Protein AF-A0A1I1IPU8-F1 (afdb_monomer_lite)

Sequence (236 aa):
MLYELGTFFYIIGFIYVYALLLAHYGKIVLRYFMNENLNWNADIEKPRILVHLIGLSIMHLLFYQFHRTGSTLILIIETSAFIVAVLFCQISWRSVFIQQFRSEKQKPSPSKLTSFELQIRTAEIRLLYNGLVRYHLINMDKTSLTDMKNVLTKAWNEHQSSIYFELDAPSCREFYDFLNKRFPENRLSLKAFFRYSKCIKRPDGELYNYNTIKTASLRTPISKKHEEIAEIFKEL

Radius of gyration: 29.36 Å; chains: 1; bounding box: 61×46×80 Å

Secondary structure (DSSP, 8-state):
-HHHHHHHHHHHHHHHHHHHHHHHHHHHHHHHHTT------HHHHHHHHHHHHHHHHHHHHHHHHHTT---HHHHHHHHHHHHHHHHHHHHTTSHHHHHHHS-TTTS--S-S--B------HHHHHHHHHHHHHTT-B-TTT--HHHHHHHHHSBTTS----EEB---HHHHHHHHHHHHHH-TT----HHIIIIIS--EE-TTSPBP-HHHHHHHHHH-SS-TTHHHHHHHHH--

Structure (mmCIF, N/CA/C/O backbone):
data_AF-A0A1I1IPU8-F1
#
_entry.id   AF-A0A1I1IPU8-F1
#
loop_
_atom_site.group_PDB
_atom_site.id
_atom_site.type_symbol
_atom_site.label_atom_id
_atom_site.label_alt_id
_a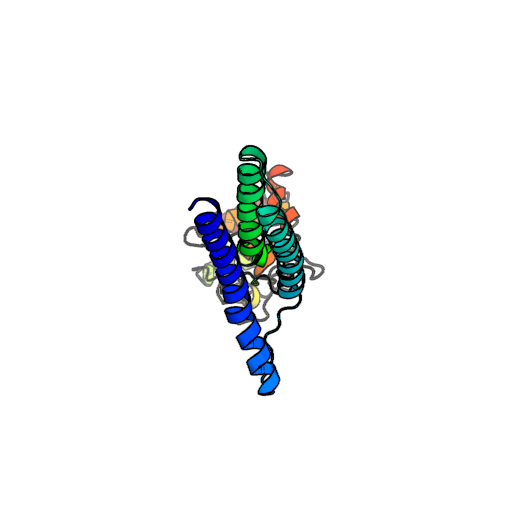tom_site.label_comp_id
_atom_site.label_asym_id
_atom_site.label_entity_id
_atom_site.label_seq_id
_atom_site.pdbx_PDB_ins_code
_atom_site.Cartn_x
_atom_site.Cartn_y
_atom_site.Cartn_z
_atom_site.occupancy
_atom_site.B_iso_or_equiv
_atom_site.auth_seq_id
_atom_site.auth_comp_id
_atom_site.auth_asym_id
_atom_site.auth_atom_id
_atom_site.pdbx_PDB_model_num
ATOM 1 N N . MET A 1 1 ? 34.852 1.256 -39.275 1.00 65.31 1 MET A N 1
ATOM 2 C CA . MET A 1 1 ? 35.069 1.177 -37.815 1.00 65.31 1 MET A CA 1
ATOM 3 C C . MET A 1 1 ? 33.982 1.869 -36.985 1.00 65.31 1 MET A C 1
ATOM 5 O O . MET A 1 1 ? 33.236 1.148 -36.347 1.00 65.31 1 MET A O 1
ATOM 9 N N . LEU A 1 2 ? 33.830 3.208 -36.974 1.00 73.06 2 LEU A N 1
ATOM 10 C CA . LEU A 1 2 ? 32.829 3.874 -36.102 1.00 73.06 2 LEU A CA 1
ATOM 11 C C . LEU A 1 2 ? 31.376 3.474 -36.429 1.00 73.06 2 LEU A C 1
ATOM 13 O O . LEU A 1 2 ? 30.614 3.149 -35.524 1.00 73.06 2 LEU A O 1
ATOM 17 N N . TYR A 1 3 ? 31.018 3.441 -37.717 1.00 77.56 3 TYR A N 1
ATOM 18 C CA . TYR A 1 3 ? 29.689 3.003 -38.160 1.00 77.56 3 TYR A CA 1
ATOM 19 C C . TYR A 1 3 ? 29.424 1.534 -37.837 1.00 77.56 3 TYR A C 1
ATOM 21 O O . TYR A 1 3 ? 28.379 1.226 -37.288 1.00 77.56 3 TYR A O 1
ATOM 29 N N . GLU A 1 4 ? 30.385 0.642 -38.088 1.00 82.12 4 GLU A N 1
ATOM 30 C CA . GLU A 1 4 ? 30.261 -0.786 -37.757 1.00 82.12 4 GLU A CA 1
ATOM 31 C C . GLU A 1 4 ? 30.067 -0.994 -36.251 1.00 82.12 4 GLU A C 1
ATOM 33 O O . GLU A 1 4 ? 29.178 -1.733 -35.835 1.00 82.12 4 GLU A O 1
ATOM 38 N N . LEU A 1 5 ? 30.853 -0.293 -35.427 1.00 84.25 5 LEU A N 1
ATOM 39 C CA . LEU A 1 5 ? 30.751 -0.353 -33.970 1.00 84.25 5 LEU A CA 1
ATOM 40 C C . LEU A 1 5 ? 29.396 0.182 -33.477 1.00 84.25 5 LEU A C 1
ATOM 42 O O . LEU A 1 5 ? 28.793 -0.402 -32.576 1.00 84.25 5 LEU A O 1
ATOM 46 N N . GLY A 1 6 ? 28.884 1.244 -34.104 1.00 84.50 6 GLY A N 1
ATOM 47 C CA . GLY A 1 6 ? 27.535 1.748 -33.861 1.00 84.50 6 GLY A CA 1
ATOM 48 C C . GLY A 1 6 ? 26.457 0.745 -34.279 1.00 84.50 6 GLY A C 1
ATOM 49 O O . GLY A 1 6 ? 25.570 0.447 -33.487 1.00 84.50 6 GLY A O 1
ATOM 50 N N . THR A 1 7 ? 26.561 0.122 -35.452 1.00 88.12 7 THR A N 1
ATOM 51 C CA . THR A 1 7 ? 25.624 -0.925 -35.885 1.00 88.12 7 THR A CA 1
ATOM 52 C C . THR A 1 7 ? 25.573 -2.075 -34.874 1.00 88.12 7 THR A C 1
ATOM 54 O O . THR A 1 7 ? 24.480 -2.476 -34.471 1.00 88.12 7 THR A O 1
ATOM 57 N N . PHE A 1 8 ? 26.724 -2.551 -34.381 1.00 91.38 8 PHE A N 1
ATOM 58 C CA . PHE A 1 8 ? 26.768 -3.557 -33.312 1.00 91.38 8 PHE A CA 1
ATOM 59 C C . PHE A 1 8 ? 26.069 -3.083 -32.034 1.00 91.38 8 PHE A C 1
ATOM 61 O O . PHE A 1 8 ? 25.288 -3.835 -31.452 1.00 91.38 8 PHE A O 1
ATOM 68 N N . PHE A 1 9 ? 26.298 -1.838 -31.615 1.00 91.75 9 PHE A N 1
ATOM 69 C CA . PHE A 1 9 ? 25.653 -1.263 -30.435 1.00 91.75 9 PHE A CA 1
ATOM 70 C C . PHE A 1 9 ? 24.119 -1.261 -30.545 1.00 91.75 9 PHE A C 1
ATOM 72 O O . PHE A 1 9 ? 23.428 -1.714 -29.629 1.00 91.75 9 PHE A O 1
ATOM 79 N N . TYR A 1 10 ? 23.577 -0.816 -31.681 1.00 93.50 10 TYR A N 1
ATOM 80 C CA . TYR A 1 10 ? 22.130 -0.811 -31.908 1.00 93.50 10 TYR A CA 1
ATOM 81 C C . TYR A 1 10 ? 21.559 -2.236 -31.938 1.00 93.50 10 TYR A C 1
ATOM 83 O O . TYR A 1 10 ? 20.527 -2.498 -31.317 1.00 93.50 10 TYR A O 1
ATOM 91 N N . ILE A 1 11 ? 22.249 -3.177 -32.596 1.00 94.69 11 ILE A N 1
ATOM 92 C CA . ILE A 1 11 ? 21.852 -4.593 -32.634 1.00 94.69 11 ILE A CA 1
ATOM 93 C C . ILE A 1 11 ? 21.795 -5.180 -31.220 1.00 94.69 11 ILE A C 1
ATOM 95 O O . ILE A 1 11 ? 20.812 -5.833 -30.875 1.00 94.69 11 ILE A O 1
ATOM 99 N N . ILE A 1 12 ? 22.796 -4.914 -30.376 1.00 95.62 12 ILE A N 1
ATOM 100 C CA . ILE A 1 12 ? 22.800 -5.360 -28.975 1.00 95.62 12 ILE A CA 1
ATOM 101 C C . ILE A 1 12 ? 21.590 -4.789 -28.224 1.00 95.62 12 ILE A C 1
ATOM 103 O O . ILE A 1 12 ? 20.929 -5.521 -27.486 1.00 95.62 12 ILE A O 1
ATOM 107 N N . GLY A 1 13 ? 21.255 -3.514 -28.447 1.00 94.62 13 GLY A N 1
ATOM 108 C CA . GLY A 1 13 ? 20.059 -2.888 -27.880 1.00 94.62 13 GLY A CA 1
ATOM 109 C C . GLY A 1 13 ? 18.764 -3.601 -28.283 1.00 94.62 13 GLY A C 1
ATOM 110 O O . GLY A 1 13 ? 17.927 -3.890 -27.426 1.00 94.62 13 GLY A O 1
ATOM 111 N N . PHE A 1 14 ? 18.613 -3.951 -29.564 1.00 96.69 14 PHE A N 1
ATOM 112 C CA . PHE A 1 14 ? 17.466 -4.732 -30.037 1.00 96.69 14 PHE A CA 1
ATOM 113 C C . PHE A 1 14 ? 17.425 -6.130 -29.432 1.00 96.69 14 PHE A C 1
ATOM 115 O O . PHE A 1 14 ? 16.382 -6.528 -28.916 1.00 96.69 14 PHE A O 1
ATOM 122 N N . ILE A 1 15 ? 18.545 -6.859 -29.459 1.00 96.75 15 ILE A N 1
ATOM 123 C CA . ILE A 1 15 ? 18.646 -8.201 -28.873 1.00 96.75 15 ILE A CA 1
ATOM 124 C C . ILE A 1 15 ? 18.220 -8.157 -27.408 1.00 96.75 15 ILE A C 1
ATOM 126 O O . ILE A 1 15 ? 17.416 -8.980 -26.985 1.00 96.75 15 ILE A O 1
ATOM 130 N N . TYR A 1 16 ? 18.694 -7.169 -26.650 1.00 95.69 16 TYR A N 1
ATOM 131 C CA . TYR A 1 16 ? 18.332 -6.997 -25.250 1.00 95.69 16 TYR A CA 1
ATOM 132 C C . TYR A 1 16 ? 16.816 -6.825 -25.049 1.00 95.69 16 TYR A C 1
ATOM 134 O O . TYR A 1 16 ? 16.210 -7.564 -24.270 1.00 95.69 16 TYR A O 1
ATOM 142 N N . VAL A 1 17 ? 16.180 -5.889 -25.764 1.00 95.88 17 VAL A N 1
ATOM 143 C CA . VAL A 1 17 ? 14.737 -5.621 -25.606 1.00 95.88 17 VAL A CA 1
ATOM 144 C C . VAL A 1 17 ? 13.891 -6.806 -26.087 1.00 95.88 17 VAL A C 1
ATOM 146 O O . VAL A 1 17 ? 12.950 -7.209 -25.400 1.00 95.88 17 VAL A O 1
ATOM 149 N N . TYR A 1 18 ? 14.235 -7.412 -27.226 1.00 95.94 18 TYR A N 1
ATOM 150 C CA . TYR A 1 18 ? 13.519 -8.580 -27.740 1.00 95.94 18 TYR A CA 1
ATOM 151 C C . TYR A 1 18 ? 13.700 -9.816 -26.857 1.00 95.94 18 TYR A C 1
ATOM 153 O O . TYR A 1 18 ? 12.731 -10.543 -26.645 1.00 95.94 18 TYR A O 1
ATOM 161 N N . ALA A 1 19 ? 14.888 -10.041 -26.288 1.00 94.56 19 ALA A N 1
ATOM 162 C CA . ALA A 1 19 ? 15.120 -11.140 -25.355 1.00 94.56 19 ALA A CA 1
ATOM 163 C C . ALA A 1 19 ? 14.255 -11.004 -24.094 1.00 94.56 19 ALA A C 1
ATOM 165 O O . ALA A 1 19 ? 13.689 -11.997 -23.641 1.00 94.56 19 ALA A O 1
ATOM 166 N N . LEU A 1 20 ? 14.086 -9.787 -23.561 1.00 91.81 20 LEU A N 1
ATOM 167 C CA . LEU A 1 20 ? 13.180 -9.536 -22.433 1.00 91.81 20 LEU A CA 1
ATOM 168 C C . LEU A 1 20 ? 11.724 -9.858 -22.782 1.00 91.81 20 LEU A C 1
ATOM 170 O O . LEU A 1 20 ? 11.039 -10.544 -22.019 1.00 91.81 20 LEU A O 1
ATOM 174 N N . LEU A 1 21 ? 11.259 -9.396 -23.946 1.00 93.50 21 LEU A N 1
ATOM 175 C CA . LEU A 1 21 ? 9.912 -9.695 -24.429 1.00 93.50 21 LEU A CA 1
ATOM 176 C C . LEU A 1 21 ? 9.710 -11.202 -24.609 1.00 93.50 21 LEU A C 1
ATOM 178 O O . LEU A 1 21 ? 8.714 -11.743 -24.132 1.00 93.50 21 LEU A O 1
ATOM 182 N N . LEU A 1 22 ? 10.663 -11.888 -25.239 1.00 93.31 22 LEU A N 1
ATOM 183 C CA . LEU A 1 22 ? 10.598 -13.327 -25.472 1.00 93.31 22 LEU A CA 1
ATOM 184 C C . LEU A 1 22 ? 10.612 -14.116 -24.157 1.00 93.31 22 LEU A C 1
ATOM 186 O O . LEU A 1 22 ? 9.813 -15.032 -23.987 1.00 93.31 22 LEU A O 1
ATOM 190 N N . ALA A 1 23 ? 11.466 -13.745 -23.202 1.00 91.06 23 ALA A N 1
ATOM 191 C CA . ALA A 1 23 ? 11.559 -14.425 -21.912 1.00 91.06 23 ALA A CA 1
ATOM 192 C C . ALA A 1 23 ? 10.252 -14.345 -21.104 1.00 91.06 23 ALA A C 1
ATOM 194 O O . ALA A 1 23 ? 9.898 -15.298 -20.401 1.00 91.06 23 ALA A O 1
ATOM 195 N N . HIS A 1 24 ? 9.533 -13.222 -21.201 1.00 89.88 24 HIS A N 1
ATOM 196 C CA . HIS A 1 24 ? 8.269 -13.014 -20.492 1.00 89.88 24 HIS A CA 1
ATOM 197 C C . HIS A 1 24 ? 7.067 -13.558 -21.267 1.00 89.88 24 HIS A C 1
ATOM 199 O O . HIS A 1 24 ? 6.357 -14.439 -20.781 1.00 89.88 24 HIS A O 1
ATOM 205 N N . TYR A 1 25 ? 6.850 -13.078 -22.492 1.00 91.12 25 TYR A N 1
ATOM 206 C CA . TYR A 1 25 ? 5.680 -13.432 -23.295 1.00 91.12 25 TYR A CA 1
ATOM 207 C C . TYR A 1 25 ? 5.802 -14.802 -23.956 1.00 91.12 25 TYR A C 1
ATOM 209 O O . TYR A 1 25 ? 4.783 -15.454 -24.156 1.00 91.12 25 TYR A O 1
ATOM 217 N N . GLY A 1 26 ? 7.014 -15.298 -24.217 1.00 89.00 26 GLY A N 1
ATOM 218 C CA . GLY A 1 26 ? 7.216 -16.650 -24.745 1.00 89.00 26 GLY A CA 1
ATOM 219 C C . GLY A 1 26 ? 6.654 -17.721 -23.810 1.00 89.00 26 GLY A C 1
ATOM 220 O O . GLY A 1 26 ? 6.007 -18.656 -24.270 1.00 89.00 26 GLY A O 1
ATOM 221 N N . LYS A 1 27 ? 6.786 -17.536 -22.488 1.00 86.25 27 LYS A N 1
ATOM 222 C CA . LYS A 1 27 ? 6.152 -18.422 -21.495 1.00 86.25 27 LYS A CA 1
ATOM 223 C C . LYS A 1 27 ? 4.628 -18.380 -21.580 1.00 86.25 27 LYS A C 1
ATOM 225 O O . LYS A 1 27 ? 3.986 -19.416 -21.465 1.00 86.25 27 LYS A O 1
ATOM 230 N N . ILE A 1 28 ? 4.053 -17.196 -21.772 1.00 87.25 28 ILE A N 1
ATOM 231 C CA . ILE A 1 28 ? 2.599 -17.004 -21.865 1.00 87.25 28 ILE A CA 1
ATOM 232 C C . ILE A 1 28 ? 2.060 -17.668 -23.136 1.00 87.25 28 ILE A C 1
ATOM 234 O O . ILE A 1 28 ? 1.082 -18.407 -23.072 1.00 87.25 28 ILE A O 1
ATOM 238 N N . VAL A 1 29 ? 2.734 -17.459 -24.268 1.00 88.50 29 VAL A N 1
ATOM 239 C CA . VAL A 1 29 ? 2.393 -18.076 -25.556 1.00 88.50 29 VAL A CA 1
ATOM 240 C C . VAL A 1 29 ? 2.506 -19.598 -25.481 1.00 88.50 29 VAL A C 1
ATOM 242 O O . VAL A 1 29 ? 1.597 -20.296 -25.918 1.00 88.50 29 VAL A O 1
ATOM 245 N N . LEU A 1 30 ? 3.570 -20.130 -24.872 1.00 90.12 30 LEU A N 1
ATOM 246 C CA . LEU A 1 30 ? 3.732 -21.575 -24.704 1.00 90.12 30 LEU A CA 1
ATOM 247 C C . LEU A 1 30 ? 2.591 -22.181 -23.875 1.00 90.12 30 LEU A C 1
ATOM 249 O O . LEU A 1 30 ? 2.007 -23.180 -24.280 1.00 90.12 30 LEU A O 1
ATOM 253 N N . ARG A 1 31 ? 2.229 -21.550 -22.750 1.00 87.88 31 ARG A N 1
ATOM 254 C CA . ARG A 1 31 ? 1.102 -21.993 -21.912 1.00 87.88 31 ARG A CA 1
ATOM 255 C C . ARG A 1 31 ? -0.232 -21.941 -22.643 1.00 87.88 31 ARG A C 1
ATOM 257 O O . ARG A 1 31 ? -1.046 -22.840 -22.466 1.00 87.88 31 ARG A O 1
ATOM 264 N N . TYR A 1 32 ? -0.434 -20.925 -23.481 1.00 88.50 32 TYR A N 1
ATOM 265 C CA . TYR A 1 32 ? -1.612 -20.829 -24.338 1.00 88.50 32 TYR A CA 1
ATOM 266 C C . TYR A 1 32 ? -1.710 -22.026 -25.291 1.00 88.50 32 TYR A C 1
ATOM 268 O O . TYR A 1 32 ? -2.755 -22.666 -25.355 1.00 88.50 32 TYR A O 1
ATOM 276 N N . PHE A 1 33 ? -0.613 -22.385 -25.968 1.00 92.12 33 PHE A N 1
ATOM 277 C CA . PHE A 1 33 ? -0.577 -23.562 -26.846 1.00 92.12 33 PHE A CA 1
ATOM 278 C C . PHE A 1 33 ? -0.778 -24.886 -26.097 1.00 92.12 33 PHE A C 1
ATOM 280 O O . PHE A 1 33 ? -1.364 -25.810 -26.652 1.00 92.12 33 PHE A O 1
ATOM 287 N N . MET A 1 34 ? -0.335 -24.969 -24.841 1.00 91.94 34 MET A N 1
ATOM 288 C CA . MET A 1 34 ? -0.537 -26.138 -23.973 1.00 91.94 34 MET A CA 1
ATOM 289 C C . MET A 1 34 ? -1.913 -26.166 -23.287 1.00 91.94 34 MET A C 1
ATOM 291 O O . MET A 1 34 ? -2.183 -27.070 -22.501 1.00 91.94 34 MET A O 1
ATOM 295 N N . ASN A 1 35 ? -2.790 -25.197 -23.578 1.00 88.31 35 ASN A N 1
ATOM 296 C CA . ASN A 1 35 ? -4.116 -25.059 -22.971 1.00 88.31 35 ASN A CA 1
ATOM 297 C C . ASN A 1 35 ? -4.080 -24.968 -21.426 1.00 88.31 35 ASN A C 1
ATOM 299 O O . ASN A 1 35 ? -4.995 -25.416 -20.734 1.00 88.31 35 ASN A O 1
ATOM 303 N N . GLU A 1 36 ? -3.004 -24.399 -20.876 1.00 84.38 36 GLU A N 1
ATOM 304 C CA . GLU A 1 36 ? -2.843 -24.156 -19.442 1.00 84.38 36 GLU A CA 1
ATOM 305 C C . GLU A 1 36 ? -3.489 -22.828 -19.020 1.00 84.38 36 GLU A C 1
ATOM 307 O O . GLU A 1 36 ? -3.584 -21.873 -19.797 1.00 84.38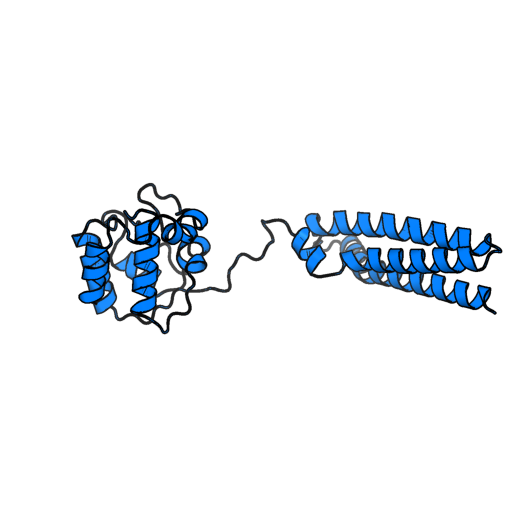 36 GLU A O 1
ATOM 312 N N . ASN A 1 37 ? -3.866 -22.721 -17.741 1.00 77.25 37 ASN A N 1
ATOM 313 C CA . ASN A 1 37 ? -4.391 -21.475 -17.188 1.00 77.25 37 ASN A CA 1
ATOM 314 C C . ASN A 1 37 ? -3.379 -20.323 -17.321 1.00 77.25 37 ASN A C 1
ATOM 316 O O . ASN A 1 37 ? -2.252 -20.364 -16.812 1.00 77.25 37 ASN A O 1
ATOM 320 N N . LEU A 1 38 ? -3.817 -19.252 -17.981 1.00 79.81 38 LEU A N 1
ATOM 321 C CA . LEU A 1 38 ? -3.012 -18.064 -18.230 1.00 79.81 38 LEU A CA 1
ATOM 322 C C . LEU A 1 38 ? -3.074 -17.122 -17.031 1.00 79.81 38 LEU A C 1
ATOM 324 O O . LEU A 1 38 ? -4.095 -16.490 -16.766 1.00 79.81 38 LEU A O 1
ATOM 328 N N . ASN A 1 39 ? -1.940 -16.932 -16.363 1.00 71.62 39 ASN A N 1
ATOM 329 C CA . ASN A 1 39 ? -1.779 -15.878 -15.359 1.00 71.62 39 ASN A CA 1
ATOM 330 C C . ASN A 1 39 ? -1.531 -14.519 -16.040 1.00 71.62 39 ASN A C 1
ATOM 332 O O . ASN A 1 39 ? -0.490 -13.891 -15.845 1.00 71.62 39 ASN A O 1
ATOM 336 N N . TRP A 1 40 ? -2.470 -14.084 -16.884 1.00 81.44 40 TRP A N 1
ATOM 337 C CA . TRP A 1 40 ? -2.401 -12.812 -17.601 1.00 81.44 40 TRP A CA 1
ATOM 338 C C . TRP A 1 40 ? -2.942 -11.666 -16.742 1.00 81.44 40 TRP A C 1
ATOM 340 O O . TRP A 1 40 ? -4.143 -11.575 -16.484 1.00 81.44 40 TRP A O 1
ATOM 350 N N . ASN A 1 41 ? -2.066 -10.751 -16.325 1.00 84.31 41 ASN A N 1
ATOM 351 C CA . ASN A 1 41 ? -2.473 -9.575 -15.564 1.00 84.31 41 ASN A CA 1
ATOM 352 C C . ASN A 1 41 ? -2.713 -8.373 -16.482 1.00 84.31 41 ASN A C 1
ATOM 354 O O . ASN A 1 41 ? -1.815 -7.560 -16.709 1.00 84.31 41 ASN A O 1
ATOM 358 N N . ALA A 1 42 ? -3.935 -8.252 -16.999 1.00 84.75 42 ALA A N 1
ATOM 359 C CA . ALA A 1 42 ? -4.286 -7.220 -17.973 1.00 84.75 42 ALA A CA 1
ATOM 360 C C . ALA A 1 42 ? -3.973 -5.785 -17.508 1.00 84.75 42 ALA A C 1
ATOM 362 O O . ALA A 1 42 ? -3.624 -4.956 -18.349 1.00 84.75 42 ALA A O 1
ATOM 363 N N . ASP A 1 43 ? -4.052 -5.507 -16.202 1.00 85.56 43 ASP A N 1
ATOM 364 C CA . ASP A 1 43 ? -3.787 -4.181 -15.630 1.00 85.56 43 ASP A CA 1
ATOM 365 C C . ASP A 1 43 ? -2.325 -3.744 -15.832 1.00 85.56 43 ASP A C 1
ATOM 367 O O . ASP A 1 43 ? -2.045 -2.563 -16.015 1.00 85.56 43 ASP A O 1
ATOM 371 N N . ILE A 1 44 ? -1.392 -4.703 -15.852 1.00 89.12 44 ILE A N 1
ATOM 372 C CA . ILE A 1 44 ? 0.052 -4.455 -15.972 1.00 89.12 44 ILE A CA 1
ATOM 373 C C . ILE A 1 44 ? 0.546 -4.725 -17.395 1.00 89.12 44 ILE A C 1
ATOM 375 O O . ILE A 1 44 ? 1.372 -3.978 -17.921 1.00 89.12 44 ILE A O 1
ATOM 379 N N . GLU A 1 45 ? 0.040 -5.775 -18.041 1.00 90.81 45 GLU A N 1
ATOM 380 C CA . GLU A 1 45 ? 0.549 -6.199 -19.347 1.00 90.81 45 GLU A CA 1
ATOM 381 C C . GLU A 1 45 ? 0.102 -5.260 -20.480 1.00 90.81 45 GLU A C 1
ATOM 383 O O . GLU A 1 45 ? 0.904 -4.951 -21.358 1.00 90.81 45 GLU A O 1
ATOM 388 N N . LYS A 1 46 ? -1.122 -4.706 -20.445 1.00 90.19 46 LYS A N 1
ATOM 389 C CA . LYS A 1 46 ? -1.574 -3.715 -21.447 1.00 90.19 46 LYS A CA 1
ATOM 390 C C . LYS A 1 46 ? -0.664 -2.476 -21.519 1.00 90.19 46 LYS A C 1
ATOM 392 O O . LYS A 1 46 ? -0.166 -2.181 -22.608 1.00 90.19 46 LYS A O 1
ATOM 397 N N . PRO A 1 47 ? -0.399 -1.753 -20.410 1.00 92.56 47 PRO A N 1
ATOM 398 C CA . PRO A 1 47 ? 0.496 -0.600 -20.457 1.00 92.56 47 PRO A CA 1
ATOM 399 C C . PRO A 1 47 ? 1.941 -1.008 -20.767 1.00 92.56 47 PRO A C 1
ATOM 401 O O . PRO A 1 47 ? 2.641 -0.265 -21.451 1.00 92.56 47 PRO A O 1
ATOM 404 N N . ARG A 1 48 ? 2.398 -2.196 -20.341 1.00 93.69 48 ARG A N 1
ATOM 405 C CA . ARG A 1 48 ? 3.733 -2.700 -20.700 1.00 93.69 48 ARG A CA 1
ATOM 406 C C . ARG A 1 48 ? 3.887 -2.911 -22.204 1.00 93.69 48 ARG A C 1
ATOM 408 O O . ARG A 1 48 ? 4.918 -2.518 -22.751 1.00 93.69 48 ARG A O 1
ATOM 415 N N . ILE A 1 49 ? 2.903 -3.525 -22.862 1.00 93.62 49 ILE A N 1
ATOM 416 C CA . ILE A 1 49 ? 2.907 -3.705 -24.321 1.00 93.62 49 ILE A CA 1
ATOM 417 C C . ILE A 1 49 ? 2.965 -2.344 -25.008 1.00 93.62 49 ILE A C 1
ATOM 419 O O . ILE A 1 49 ? 3.788 -2.157 -25.898 1.00 93.62 49 ILE A O 1
ATOM 423 N N . LEU A 1 50 ? 2.154 -1.380 -24.562 1.00 94.44 50 LEU A N 1
ATOM 424 C CA . LEU A 1 50 ? 2.143 -0.033 -25.132 1.00 94.44 50 LEU A CA 1
ATOM 425 C C . LEU A 1 50 ? 3.515 0.652 -25.024 1.00 94.44 50 LEU A C 1
ATOM 427 O O . LEU A 1 50 ? 4.009 1.194 -26.011 1.00 94.44 50 LEU A O 1
ATOM 431 N N . VAL A 1 51 ? 4.158 0.583 -23.853 1.00 94.69 51 VAL A N 1
ATOM 432 C CA . VAL A 1 51 ? 5.506 1.138 -23.636 1.00 94.69 51 VAL A CA 1
ATOM 433 C C . VAL A 1 51 ? 6.524 0.515 -24.593 1.00 94.69 51 VAL A C 1
ATOM 435 O O . VAL A 1 51 ? 7.307 1.242 -25.201 1.00 94.69 51 VAL A O 1
ATOM 438 N N . HIS A 1 52 ? 6.494 -0.808 -24.776 1.00 95.31 52 HIS A N 1
ATOM 439 C CA . HIS A 1 52 ? 7.403 -1.483 -25.705 1.00 95.31 52 HIS A CA 1
ATOM 440 C C . HIS A 1 52 ? 7.090 -1.179 -27.167 1.00 95.31 52 HIS A C 1
ATOM 442 O O . HIS A 1 52 ? 8.022 -1.020 -27.945 1.00 95.31 52 HIS A O 1
ATOM 448 N N . LEU A 1 53 ? 5.815 -1.064 -27.546 1.00 95.25 53 LEU A N 1
ATOM 449 C CA . LEU A 1 53 ? 5.416 -0.686 -28.901 1.00 95.25 53 LEU A CA 1
ATOM 450 C C . LEU A 1 53 ? 5.999 0.686 -29.262 1.00 95.25 53 LEU A C 1
ATOM 452 O O . LEU A 1 53 ? 6.624 0.837 -30.310 1.00 95.25 53 LEU A O 1
ATOM 456 N N . ILE A 1 54 ? 5.844 1.666 -28.368 1.00 96.12 54 ILE A N 1
ATOM 457 C CA . ILE A 1 54 ? 6.373 3.023 -28.550 1.00 96.12 54 ILE A CA 1
ATOM 458 C C . 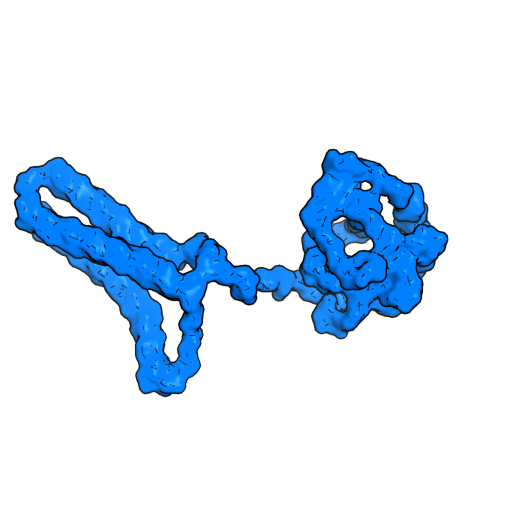ILE A 1 54 ? 7.906 2.995 -28.580 1.00 96.12 54 ILE A C 1
ATOM 460 O O . ILE A 1 54 ? 8.510 3.507 -29.521 1.00 96.12 54 ILE A O 1
ATOM 464 N N . GLY A 1 55 ? 8.538 2.365 -27.586 1.00 95.25 55 GLY A N 1
ATOM 465 C CA . GLY A 1 55 ? 9.996 2.312 -27.478 1.00 95.25 55 GLY A CA 1
ATOM 466 C C . GLY A 1 55 ? 10.661 1.619 -28.669 1.00 95.25 55 GLY A C 1
ATOM 467 O O . GLY A 1 55 ? 11.583 2.179 -29.256 1.00 95.25 55 GLY A O 1
ATOM 468 N N . LEU A 1 56 ? 10.151 0.459 -29.095 1.00 96.50 56 LEU A N 1
ATOM 469 C CA . LEU A 1 56 ? 10.664 -0.261 -30.265 1.00 96.50 56 LEU A CA 1
ATOM 470 C C . LEU A 1 56 ? 10.453 0.516 -31.565 1.00 96.50 56 LEU A C 1
ATOM 472 O O . LEU A 1 56 ? 11.337 0.504 -32.418 1.00 96.50 56 LEU A O 1
ATOM 476 N N . SER A 1 57 ? 9.323 1.213 -31.717 1.00 96.50 57 SER A N 1
ATOM 477 C CA . SER A 1 57 ? 9.079 2.054 -32.897 1.00 96.50 57 SER A CA 1
ATOM 478 C C . SER A 1 57 ? 10.118 3.172 -33.004 1.00 96.50 57 SER A C 1
ATOM 480 O O . SER A 1 57 ? 10.677 3.398 -34.076 1.00 96.50 57 SER A O 1
ATOM 482 N N . ILE A 1 58 ? 10.437 3.825 -31.880 1.00 95.94 58 ILE A N 1
ATOM 483 C CA . ILE A 1 58 ? 11.487 4.852 -31.815 1.00 95.94 58 ILE A CA 1
ATOM 484 C C . ILE A 1 58 ? 12.860 4.236 -32.113 1.00 95.94 58 ILE A C 1
ATOM 486 O O . ILE A 1 58 ? 13.610 4.788 -32.914 1.00 95.94 58 ILE A O 1
ATOM 490 N N . MET A 1 59 ? 13.183 3.080 -31.524 1.00 95.75 59 MET A N 1
ATOM 491 C CA . MET A 1 59 ? 14.455 2.388 -31.767 1.00 95.75 59 MET A CA 1
ATOM 492 C C . MET A 1 59 ? 14.652 2.041 -33.249 1.00 95.75 59 MET A C 1
ATOM 494 O O . MET A 1 59 ? 15.726 2.298 -33.790 1.00 95.75 59 MET A O 1
ATOM 498 N N . HIS A 1 60 ? 13.626 1.500 -33.916 1.00 95.12 60 HIS A N 1
ATOM 499 C CA . HIS A 1 60 ? 13.666 1.184 -35.351 1.00 95.12 60 HIS A CA 1
ATOM 500 C C . HIS A 1 60 ? 13.834 2.430 -36.215 1.00 95.12 60 HIS A C 1
ATOM 502 O O . HIS A 1 60 ? 14.642 2.427 -37.143 1.00 95.12 60 HIS A O 1
ATOM 508 N N . LEU A 1 61 ? 13.134 3.516 -35.881 1.00 94.50 61 LEU A N 1
ATOM 509 C CA . LEU A 1 61 ? 13.270 4.786 -36.591 1.00 94.50 61 LEU A CA 1
ATOM 510 C C . LEU A 1 61 ? 14.690 5.356 -36.466 1.00 94.50 61 LEU A C 1
ATOM 512 O O . LEU A 1 61 ? 15.267 5.777 -37.466 1.00 94.50 61 LEU A O 1
ATOM 516 N N . LEU A 1 62 ? 15.274 5.329 -35.266 1.00 93.50 62 LEU A N 1
ATOM 517 C CA . LEU A 1 62 ? 16.636 5.815 -35.027 1.00 93.50 62 LEU A CA 1
ATOM 518 C C . LEU A 1 62 ? 17.691 4.938 -35.710 1.00 93.50 62 LEU A C 1
ATOM 520 O O . LEU A 1 62 ? 18.628 5.463 -36.301 1.00 93.50 62 LEU A O 1
ATOM 524 N N . PHE A 1 63 ? 17.516 3.614 -35.708 1.00 91.94 63 PHE A N 1
ATOM 525 C CA . PHE A 1 63 ? 18.412 2.699 -36.423 1.00 91.94 63 PHE A CA 1
ATOM 526 C C . PHE A 1 63 ? 18.381 2.910 -37.943 1.00 91.94 63 PHE A C 1
ATOM 528 O O . PHE A 1 63 ? 19.415 2.846 -38.612 1.00 91.94 63 PHE A O 1
ATOM 535 N N . TYR A 1 64 ? 17.199 3.187 -38.496 1.00 90.44 64 TYR A N 1
ATOM 536 C CA . TYR A 1 64 ? 17.056 3.520 -39.909 1.00 90.44 64 TYR A CA 1
ATOM 537 C C . TYR A 1 64 ? 17.760 4.839 -40.260 1.00 90.44 64 TYR A C 1
ATOM 539 O O . TYR A 1 64 ? 18.437 4.916 -41.285 1.00 90.44 64 TYR A O 1
ATOM 547 N N . GLN A 1 65 ? 17.645 5.861 -39.404 1.00 88.12 65 GLN A N 1
ATOM 548 C CA . GLN A 1 65 ? 18.301 7.158 -39.618 1.00 88.12 65 GLN A CA 1
ATOM 549 C C . GLN A 1 65 ? 19.824 7.101 -39.448 1.00 88.12 65 GLN A C 1
ATOM 551 O O . GLN A 1 65 ? 20.538 7.713 -40.242 1.00 88.12 65 GLN A O 1
ATOM 556 N N . PHE A 1 66 ? 20.326 6.281 -38.519 1.00 85.88 66 PHE A N 1
ATOM 557 C CA . PHE A 1 66 ? 21.761 6.078 -38.281 1.00 85.88 66 PHE A CA 1
ATOM 558 C C . PHE A 1 66 ? 22.546 5.749 -39.565 1.00 85.88 66 PHE A C 1
ATOM 560 O O . PHE A 1 66 ? 23.673 6.202 -39.744 1.00 85.88 66 PHE A O 1
ATOM 567 N N . HIS A 1 67 ? 21.941 5.005 -40.500 1.00 79.69 67 HIS A N 1
ATOM 568 C CA . HIS A 1 67 ? 22.573 4.625 -41.772 1.00 79.69 67 HIS A CA 1
ATOM 569 C C . HIS A 1 67 ? 22.489 5.701 -42.868 1.00 79.69 67 HIS A C 1
ATOM 571 O O . HIS A 1 67 ? 23.049 5.520 -43.949 1.00 79.69 67 HIS A O 1
ATOM 577 N N . ARG A 1 68 ? 21.768 6.802 -42.630 1.00 84.06 68 ARG A N 1
ATOM 578 C CA . ARG A 1 68 ? 21.540 7.889 -43.601 1.00 84.06 68 ARG A CA 1
ATOM 579 C C . ARG A 1 68 ? 22.229 9.191 -43.201 1.00 84.06 68 ARG A C 1
ATOM 581 O O . ARG A 1 68 ? 22.425 10.062 -44.046 1.00 84.06 68 ARG A O 1
ATOM 588 N N . THR A 1 69 ? 22.596 9.326 -41.933 1.00 77.19 69 THR A N 1
ATOM 589 C CA . THR A 1 69 ? 23.242 10.516 -41.389 1.00 77.19 69 THR A CA 1
ATOM 590 C C . THR A 1 69 ? 24.744 10.513 -41.685 1.00 77.19 69 THR A C 1
ATOM 592 O O . THR A 1 69 ? 25.438 9.550 -41.390 1.00 77.19 69 THR A O 1
ATOM 595 N N . GLY A 1 70 ? 25.267 11.619 -42.227 1.00 74.62 70 GLY A N 1
ATOM 596 C CA . GLY A 1 70 ? 26.713 11.833 -42.425 1.00 74.62 70 GLY A CA 1
ATOM 597 C C . GLY A 1 70 ? 27.376 12.740 -41.377 1.00 74.62 70 GLY A C 1
ATOM 598 O O . GLY A 1 70 ? 28.590 12.916 -41.398 1.00 74.62 70 GLY A O 1
ATOM 599 N N . SER A 1 71 ? 26.593 13.342 -40.474 1.00 86.75 71 SER A N 1
ATOM 600 C CA . SER A 1 71 ? 27.071 14.316 -39.484 1.00 86.75 71 SER A CA 1
ATOM 601 C C . SER A 1 71 ? 27.298 13.679 -38.114 1.00 86.75 71 SER A C 1
ATOM 603 O O . SER A 1 71 ? 26.380 13.113 -37.521 1.00 86.75 71 SER A O 1
ATOM 605 N N . THR A 1 72 ? 28.498 13.856 -37.559 1.00 83.50 72 THR A N 1
ATOM 606 C CA . THR A 1 72 ? 28.888 13.319 -36.244 1.00 83.50 72 THR A CA 1
ATOM 607 C C . THR A 1 72 ? 28.037 13.861 -35.093 1.00 83.50 72 THR A C 1
ATOM 609 O O . THR A 1 72 ? 27.745 13.131 -34.151 1.00 83.50 72 THR A O 1
ATOM 612 N N . LEU A 1 73 ? 27.604 15.127 -35.150 1.00 87.06 73 LEU A N 1
ATOM 613 C CA . LEU A 1 73 ? 26.754 15.707 -34.100 1.00 87.06 73 LEU A CA 1
ATOM 614 C C . LEU A 1 73 ? 25.370 15.054 -34.072 1.00 87.06 73 LEU A C 1
ATOM 616 O O . LEU A 1 73 ? 24.863 14.721 -33.003 1.00 87.06 73 LEU A O 1
ATOM 620 N N . ILE A 1 74 ? 24.785 14.831 -35.250 1.00 86.75 74 ILE A N 1
ATOM 621 C CA . ILE A 1 74 ? 23.487 14.161 -35.383 1.00 86.75 74 ILE A CA 1
ATOM 622 C C . ILE A 1 74 ? 23.608 12.711 -34.903 1.00 86.75 74 ILE A C 1
ATOM 624 O O . ILE A 1 74 ? 22.768 12.256 -34.134 1.00 86.75 74 ILE A O 1
ATOM 628 N N . LEU A 1 75 ? 24.712 12.036 -35.236 1.00 86.75 75 LEU A N 1
ATOM 629 C CA . LEU A 1 75 ? 25.006 10.676 -34.782 1.00 86.75 75 LEU A CA 1
ATOM 630 C C . LEU A 1 75 ? 25.013 10.542 -33.248 1.00 86.75 75 LEU A C 1
ATOM 632 O O . LEU A 1 75 ? 24.468 9.584 -32.695 1.00 86.75 75 LEU A O 1
ATOM 636 N N . ILE A 1 76 ? 25.621 11.504 -32.543 1.00 88.38 76 ILE A N 1
ATOM 637 C CA . ILE A 1 76 ? 25.665 11.526 -31.071 1.00 88.38 76 ILE A CA 1
ATOM 638 C C . ILE A 1 76 ? 24.256 11.703 -30.493 1.00 88.38 76 ILE A C 1
ATOM 640 O O . ILE A 1 76 ? 23.891 11.020 -29.531 1.00 88.38 76 ILE A O 1
ATOM 644 N N . ILE A 1 77 ? 23.456 12.592 -31.085 1.00 91.00 77 ILE A N 1
ATOM 645 C CA . ILE A 1 77 ? 22.074 12.846 -30.661 1.00 91.00 77 ILE A CA 1
ATOM 646 C C . ILE A 1 77 ? 21.210 11.600 -30.878 1.00 91.00 77 ILE A C 1
ATOM 648 O O . ILE A 1 77 ? 20.531 11.165 -29.949 1.00 91.00 77 ILE A O 1
ATOM 652 N N . GLU A 1 78 ? 21.274 10.991 -32.062 1.00 91.06 78 GLU A N 1
ATOM 653 C CA . GLU A 1 78 ? 20.545 9.762 -32.403 1.00 91.06 78 GLU A CA 1
ATOM 654 C C . GLU A 1 78 ? 20.907 8.617 -31.456 1.00 91.06 78 GLU A C 1
ATOM 656 O O . GLU A 1 78 ? 20.025 7.961 -30.902 1.00 91.06 78 GLU A O 1
ATOM 661 N N . THR A 1 79 ? 22.201 8.429 -31.191 1.00 91.25 79 THR A N 1
ATOM 662 C CA . THR A 1 79 ? 22.685 7.378 -30.285 1.00 91.25 79 THR A CA 1
ATOM 663 C C . THR A 1 79 ? 22.223 7.621 -28.847 1.00 91.25 79 THR A C 1
ATOM 665 O O . THR A 1 79 ? 21.796 6.690 -28.162 1.00 91.25 79 THR A O 1
ATOM 668 N N . SER A 1 80 ? 22.227 8.875 -28.391 1.00 92.75 80 SER A N 1
ATOM 669 C CA . SER A 1 80 ? 21.707 9.242 -27.069 1.00 92.75 80 SER A CA 1
ATOM 670 C C . SER A 1 80 ? 20.200 8.988 -26.968 1.00 92.75 80 SER A C 1
ATOM 672 O O . SER A 1 80 ? 19.729 8.401 -25.993 1.00 92.75 80 SER A O 1
ATOM 674 N N . ALA A 1 81 ? 19.438 9.363 -27.999 1.00 95.06 81 ALA A N 1
ATOM 675 C CA . ALA A 1 81 ? 18.004 9.101 -28.075 1.00 95.06 81 ALA A CA 1
ATOM 676 C C . ALA A 1 81 ? 17.697 7.594 -28.100 1.00 95.06 81 ALA A C 1
ATOM 678 O O . ALA A 1 81 ? 16.743 7.148 -27.459 1.00 95.06 81 ALA A O 1
ATOM 679 N N . PHE A 1 82 ? 18.534 6.795 -28.766 1.00 95.81 82 PHE A N 1
ATOM 680 C CA . PHE A 1 82 ? 18.398 5.341 -28.797 1.00 95.81 82 PHE A CA 1
ATOM 681 C C . PHE A 1 82 ? 18.583 4.732 -27.403 1.00 95.81 82 PHE A C 1
ATOM 683 O O . PHE A 1 82 ? 17.767 3.914 -26.977 1.00 95.81 82 PHE A O 1
ATOM 690 N N . ILE A 1 83 ? 19.589 5.184 -26.645 1.00 95.31 83 ILE A N 1
ATOM 691 C CA . ILE A 1 83 ? 19.787 4.767 -25.247 1.00 95.31 83 ILE A CA 1
ATOM 692 C C . ILE A 1 83 ? 18.550 5.097 -24.409 1.00 95.31 83 ILE A C 1
ATOM 694 O O . ILE A 1 83 ? 18.067 4.247 -23.660 1.00 95.31 83 ILE A O 1
ATOM 698 N N . VAL A 1 84 ? 17.996 6.303 -24.557 1.00 96.19 84 VAL A N 1
ATOM 699 C CA . VAL A 1 84 ? 16.770 6.702 -23.851 1.00 96.19 84 VAL A CA 1
ATOM 700 C C . VAL A 1 84 ? 15.595 5.793 -24.222 1.00 96.19 84 VAL A C 1
ATOM 702 O O . VAL A 1 84 ? 14.856 5.382 -23.330 1.00 96.19 84 VAL A O 1
ATOM 705 N N . ALA A 1 85 ? 15.441 5.412 -25.492 1.00 95.81 85 ALA A N 1
ATOM 706 C CA . ALA A 1 85 ? 14.385 4.498 -25.932 1.00 95.81 85 ALA A CA 1
ATOM 707 C C . ALA A 1 85 ? 14.543 3.078 -25.347 1.00 95.81 85 ALA A C 1
ATOM 709 O O . ALA A 1 85 ? 13.557 2.470 -24.915 1.00 95.81 85 ALA A O 1
ATOM 710 N N . VAL A 1 86 ? 15.778 2.573 -25.243 1.00 96.00 86 VAL A N 1
ATOM 711 C CA . VAL A 1 86 ? 16.075 1.301 -24.558 1.00 96.00 86 VAL A CA 1
ATOM 712 C C . VAL A 1 86 ? 15.721 1.393 -23.071 1.00 96.00 86 VAL A C 1
ATOM 714 O O . VAL A 1 86 ? 15.023 0.525 -22.541 1.00 96.00 86 VAL A O 1
ATOM 717 N N . LEU A 1 87 ? 16.146 2.464 -22.393 1.00 94.75 87 LEU A N 1
ATOM 718 C CA . LEU A 1 87 ? 15.819 2.699 -20.983 1.00 94.75 87 LEU A CA 1
ATOM 719 C C . LEU A 1 87 ? 14.308 2.850 -20.769 1.00 94.75 87 LEU A C 1
ATOM 721 O O . LEU A 1 87 ? 13.777 2.351 -19.779 1.00 94.75 87 LEU A O 1
ATOM 725 N N . PHE A 1 88 ? 13.600 3.475 -21.707 1.00 94.12 88 PHE A N 1
ATOM 726 C CA . PHE A 1 88 ? 12.147 3.600 -21.670 1.00 94.12 88 PHE A CA 1
ATOM 727 C C . PHE A 1 88 ? 11.459 2.229 -21.701 1.00 94.12 88 PHE A C 1
ATOM 729 O O . PHE A 1 88 ? 10.591 1.963 -20.868 1.00 94.12 88 PHE A O 1
ATOM 736 N N . CYS A 1 89 ? 11.913 1.307 -22.560 1.00 94.75 89 CYS A N 1
ATOM 737 C CA . CYS A 1 89 ? 11.437 -0.082 -22.549 1.00 94.75 89 CYS A CA 1
ATOM 738 C C . CYS A 1 89 ? 11.696 -0.762 -21.190 1.00 94.75 89 CYS A C 1
ATOM 740 O O . CYS A 1 89 ? 10.822 -1.459 -20.661 1.00 94.75 89 CYS A O 1
ATOM 742 N N . GLN A 1 90 ? 12.858 -0.503 -20.573 1.00 93.44 90 GLN A N 1
ATOM 743 C CA . GLN A 1 90 ? 13.216 -1.059 -19.262 1.00 93.44 90 GLN A CA 1
ATOM 744 C C . GLN A 1 90 ? 12.300 -0.599 -18.119 1.00 93.44 90 GLN A C 1
ATOM 746 O O . GLN A 1 90 ? 12.099 -1.355 -17.165 1.00 93.44 90 GLN A O 1
ATOM 751 N N . ILE A 1 91 ? 11.728 0.610 -18.187 1.00 91.75 91 ILE A N 1
ATOM 752 C CA . ILE A 1 91 ? 10.864 1.152 -17.120 1.00 91.75 91 ILE A CA 1
ATOM 753 C C . ILE A 1 91 ? 9.705 0.200 -16.818 1.00 91.75 91 ILE A C 1
ATOM 755 O O . ILE A 1 91 ? 9.390 -0.027 -15.651 1.00 91.75 91 ILE A O 1
ATOM 759 N N . SER A 1 92 ? 9.125 -0.418 -17.848 1.00 92.06 92 SER A N 1
ATOM 760 C CA . SER A 1 92 ? 7.971 -1.316 -17.716 1.00 92.06 92 SER A CA 1
ATOM 761 C C . SER A 1 92 ? 8.239 -2.616 -16.929 1.00 92.06 92 SER A C 1
ATOM 763 O O . SER A 1 92 ? 7.306 -3.322 -16.521 1.00 92.06 92 SER A O 1
ATOM 765 N N . TRP A 1 93 ? 9.514 -2.929 -16.685 1.00 90.44 93 TRP A N 1
ATOM 766 C CA . TRP A 1 93 ? 9.964 -4.077 -15.896 1.00 90.44 93 TRP A CA 1
ATOM 767 C C . TRP A 1 93 ? 10.312 -3.707 -14.452 1.00 90.44 93 TRP A C 1
ATOM 769 O O . TRP A 1 93 ? 10.509 -4.589 -13.617 1.00 90.44 93 TRP A O 1
ATOM 779 N N . ARG A 1 94 ? 10.371 -2.410 -14.122 1.00 89.00 94 ARG A N 1
ATOM 780 C CA . ARG A 1 94 ? 10.696 -1.948 -12.770 1.00 89.00 94 ARG A CA 1
ATOM 781 C C . ARG A 1 94 ? 9.521 -2.144 -11.815 1.00 89.00 94 ARG A C 1
ATOM 783 O O . ARG A 1 94 ? 8.353 -2.024 -12.183 1.00 89.00 94 ARG A O 1
ATOM 790 N N . SER A 1 95 ? 9.845 -2.358 -10.541 1.00 81.38 95 SER A N 1
ATOM 791 C CA . SER A 1 95 ? 8.860 -2.510 -9.463 1.00 81.38 95 SER A CA 1
ATOM 792 C C . SER A 1 95 ? 7.924 -1.304 -9.343 1.00 81.38 95 SER A C 1
ATOM 794 O O . SER A 1 95 ? 6.736 -1.486 -9.100 1.00 81.38 95 SER A O 1
ATOM 796 N N . VAL A 1 96 ? 8.432 -0.091 -9.572 1.00 83.50 96 VAL A N 1
ATOM 797 C CA . VAL A 1 96 ? 7.648 1.155 -9.535 1.00 83.50 96 VAL A CA 1
ATOM 798 C C . VAL A 1 96 ? 6.539 1.152 -10.591 1.00 83.50 96 VAL A C 1
ATOM 800 O O . VAL A 1 96 ? 5.392 1.448 -10.269 1.00 83.50 96 VAL A O 1
ATOM 803 N N . PHE A 1 97 ? 6.849 0.737 -11.825 1.00 88.50 97 PHE A N 1
ATOM 804 C CA . PHE A 1 97 ? 5.860 0.622 -12.899 1.00 88.50 97 PHE A CA 1
ATOM 805 C C . PHE A 1 97 ? 4.775 -0.396 -12.539 1.00 88.50 97 PHE A C 1
ATOM 807 O O . PHE A 1 97 ? 3.583 -0.103 -12.599 1.00 88.50 97 PHE A O 1
ATOM 814 N N . ILE A 1 98 ? 5.192 -1.577 -12.074 1.00 85.81 98 ILE A N 1
ATOM 815 C CA . ILE A 1 98 ? 4.281 -2.637 -11.623 1.00 85.81 98 ILE A CA 1
ATOM 816 C C . ILE A 1 98 ? 3.366 -2.116 -10.506 1.00 85.81 98 ILE A C 1
ATOM 818 O O . ILE A 1 98 ? 2.172 -2.385 -10.529 1.00 85.81 98 ILE A O 1
ATOM 822 N N . GLN A 1 99 ? 3.888 -1.359 -9.537 1.00 80.50 99 GLN A N 1
ATOM 823 C CA . GLN A 1 99 ? 3.095 -0.806 -8.433 1.00 80.50 99 GLN A CA 1
ATOM 824 C C . GLN A 1 99 ? 2.088 0.255 -8.884 1.00 80.50 99 GLN A C 1
ATOM 826 O O . GLN A 1 99 ? 0.986 0.305 -8.337 1.00 80.50 99 GLN A O 1
ATOM 831 N N . GLN A 1 100 ? 2.453 1.085 -9.862 1.00 84.44 100 GLN A N 1
ATOM 832 C CA . GLN A 1 100 ? 1.594 2.150 -10.377 1.00 84.44 100 GLN A CA 1
ATOM 833 C C . GLN A 1 100 ? 0.391 1.598 -11.149 1.00 84.44 100 GLN A C 1
ATOM 835 O O . GLN A 1 100 ? -0.716 2.106 -10.990 1.00 84.44 100 GLN A O 1
ATOM 840 N N . PHE A 1 101 ? 0.601 0.543 -11.940 1.00 83.50 101 PHE A N 1
ATOM 841 C CA . PHE A 1 101 ? -0.439 -0.066 -12.776 1.00 83.50 101 PHE A CA 1
ATOM 842 C C . PHE A 1 101 ? -1.135 -1.272 -12.132 1.00 83.50 101 PHE A C 1
ATOM 844 O O . PHE A 1 101 ? -2.101 -1.795 -12.677 1.00 83.50 101 PHE A O 1
ATOM 851 N N . ARG A 1 102 ? -0.703 -1.715 -10.947 1.00 76.06 102 ARG A N 1
ATOM 852 C CA . ARG A 1 102 ? -1.410 -2.748 -10.180 1.00 76.06 102 ARG A CA 1
ATOM 853 C C . ARG A 1 102 ? -2.746 -2.189 -9.677 1.00 76.06 102 ARG A C 1
ATOM 855 O O . ARG A 1 102 ? -2.763 -1.237 -8.891 1.00 76.06 102 ARG A O 1
ATOM 862 N N . SER A 1 103 ? -3.860 -2.798 -10.094 1.00 62.47 103 SER A N 1
ATOM 863 C CA . SER A 1 103 ? -5.193 -2.376 -9.647 1.00 62.47 103 SER A CA 1
ATOM 864 C C . SER A 1 103 ? -5.332 -2.444 -8.127 1.00 62.47 103 SER A C 1
ATOM 866 O O . SER A 1 103 ? -4.686 -3.253 -7.456 1.00 62.47 103 SER A O 1
ATOM 868 N N . GLU A 1 104 ? -6.197 -1.601 -7.554 1.00 56.34 104 GLU A N 1
ATOM 869 C CA . GLU A 1 104 ? -6.442 -1.589 -6.104 1.00 56.34 104 GLU A CA 1
ATOM 870 C C . GLU A 1 104 ? -6.892 -2.949 -5.558 1.00 56.34 104 GLU A C 1
ATOM 872 O O . GLU A 1 104 ? -6.586 -3.267 -4.412 1.00 56.34 104 GLU A O 1
ATOM 877 N N . LYS A 1 105 ? -7.529 -3.778 -6.395 1.00 52.19 105 LYS A N 1
ATOM 878 C CA . LYS A 1 105 ? -7.929 -5.155 -6.069 1.00 52.19 105 LYS A CA 1
ATOM 879 C C . LYS A 1 105 ? -6.742 -6.118 -5.919 1.00 52.19 105 LYS A C 1
ATOM 881 O O . LYS A 1 105 ? -6.875 -7.132 -5.246 1.00 52.19 105 LYS A O 1
ATOM 886 N N . GLN A 1 106 ? -5.599 -5.811 -6.539 1.00 52.31 106 GLN A N 1
ATOM 887 C CA . GLN A 1 106 ? -4.384 -6.635 -6.529 1.00 52.31 106 GLN A CA 1
ATOM 888 C C . GLN A 1 106 ? -3.227 -6.024 -5.735 1.00 52.31 106 GLN A C 1
ATOM 890 O O . GLN A 1 106 ? -2.212 -6.694 -5.507 1.00 52.31 106 GLN A O 1
ATOM 895 N N . LYS A 1 107 ? -3.328 -4.751 -5.322 1.00 48.44 107 LYS A N 1
ATOM 896 C CA . LYS A 1 107 ? -2.440 -4.214 -4.286 1.00 48.44 107 LYS A CA 1
ATOM 897 C C . LYS A 1 107 ? -2.532 -5.188 -3.118 1.00 48.44 107 LYS A C 1
ATOM 899 O O . LYS A 1 107 ? -3.653 -5.542 -2.752 1.00 48.44 107 LYS A O 1
ATOM 904 N N . PRO A 1 108 ? -1.396 -5.674 -2.584 1.00 42.06 108 PRO A N 1
ATOM 905 C CA . PRO A 1 108 ? -1.452 -6.564 -1.447 1.00 42.06 108 PRO A CA 1
ATOM 906 C C . PRO A 1 108 ? -2.336 -5.874 -0.422 1.00 42.06 108 PRO A C 1
ATOM 908 O O . PRO A 1 108 ? -2.060 -4.743 -0.004 1.00 42.06 108 PRO A O 1
ATOM 911 N N . SER A 1 109 ? -3.430 -6.551 -0.070 1.00 46.53 109 SER A N 1
ATOM 912 C CA . SER A 1 109 ? -4.070 -6.304 1.203 1.00 46.53 109 SER A CA 1
ATOM 913 C C . SER A 1 109 ? -2.934 -6.202 2.224 1.00 46.53 109 SER A C 1
ATOM 915 O O . SER A 1 109 ? -1.958 -6.955 2.126 1.00 46.53 109 SER A O 1
ATOM 917 N N . PRO A 1 110 ? -2.977 -5.257 3.162 1.00 45.59 110 PRO A N 1
ATOM 918 C CA . PRO A 1 110 ? -2.054 -5.232 4.283 1.00 45.59 110 PRO A CA 1
ATOM 919 C C . PRO A 1 110 ? -2.336 -6.445 5.192 1.00 45.59 110 PRO A C 1
ATOM 921 O O . PRO A 1 110 ? -2.757 -6.305 6.330 1.00 45.59 110 PRO A O 1
ATOM 924 N N . SER A 1 111 ? -2.122 -7.656 4.676 1.00 45.19 111 SER A N 1
ATOM 925 C CA . SER A 1 111 ? -2.378 -8.958 5.284 1.00 45.19 111 SER A CA 1
ATOM 926 C C . SER A 1 111 ? -1.056 -9.673 5.559 1.00 45.19 111 SER A C 1
ATOM 928 O O . SER A 1 111 ? -0.830 -10.810 5.152 1.00 45.19 111 SER A O 1
ATOM 930 N N . LYS A 1 112 ? -0.164 -8.962 6.251 1.00 45.59 112 LYS A N 1
ATOM 931 C CA . LYS A 1 112 ? 0.839 -9.551 7.153 1.00 45.59 112 LYS A CA 1
ATOM 932 C C . LYS A 1 112 ? 0.829 -8.863 8.528 1.00 45.59 112 LYS A C 1
ATOM 934 O O . LYS A 1 112 ? 1.827 -8.866 9.233 1.00 45.59 112 LYS A O 1
ATOM 939 N N . LEU A 1 113 ? -0.291 -8.248 8.904 1.00 51.28 113 LEU A N 1
ATOM 940 C CA . LEU A 1 113 ? -0.616 -7.983 10.304 1.00 51.28 113 LEU A CA 1
ATOM 941 C C . LEU A 1 113 ? -1.740 -8.957 10.634 1.00 51.28 113 LEU A C 1
ATOM 943 O O . LEU A 1 113 ? -2.902 -8.691 10.346 1.00 51.28 113 LEU A O 1
ATOM 947 N N . THR A 1 114 ? -1.345 -10.151 11.066 1.00 51.91 114 THR A N 1
ATOM 948 C CA . THR A 1 114 ? -2.245 -11.283 11.305 1.00 51.91 114 THR A CA 1
ATOM 949 C C . THR A 1 114 ? -3.034 -11.135 12.595 1.00 51.91 114 THR A C 1
ATOM 951 O O . THR A 1 114 ? -4.091 -11.736 12.707 1.00 51.91 114 THR A O 1
ATOM 954 N N . SER A 1 115 ? -2.605 -10.301 13.537 1.00 53.06 115 SER A N 1
ATOM 955 C CA . SER A 1 115 ? -3.273 -10.210 14.828 1.00 53.06 115 SER A CA 1
ATOM 956 C C . SER A 1 115 ? -2.989 -8.897 15.544 1.00 53.06 115 SER A C 1
ATOM 958 O O . SER A 1 115 ? -1.955 -8.251 15.353 1.00 53.06 115 SER A O 1
ATOM 960 N N . PHE A 1 116 ? -3.936 -8.515 16.395 1.00 62.53 116 PHE A N 1
ATOM 961 C CA . PHE A 1 116 ? -3.667 -7.689 17.558 1.00 62.53 116 PHE A CA 1
ATOM 962 C C . PHE A 1 116 ? -3.511 -8.662 18.728 1.00 62.53 116 PHE A C 1
ATOM 964 O O . PHE A 1 116 ? -4.432 -8.896 19.497 1.00 62.53 116 PHE A O 1
ATOM 971 N N . GLU A 1 117 ? -2.356 -9.320 18.805 1.00 68.19 117 GLU A N 1
ATOM 972 C CA . GLU A 1 117 ? -1.971 -10.113 19.977 1.00 68.19 117 GLU A CA 1
ATOM 973 C C . GLU A 1 117 ? -1.466 -9.159 21.059 1.00 68.19 117 GLU A C 1
ATOM 975 O O . GLU A 1 117 ? -0.276 -9.093 21.372 1.00 68.19 117 GLU A O 1
ATOM 980 N N . LEU A 1 118 ? -2.371 -8.341 21.600 1.00 76.12 118 LEU A N 1
ATOM 981 C CA . LEU A 1 118 ? -2.041 -7.558 22.777 1.00 76.12 118 LEU A CA 1
ATOM 982 C C . LEU A 1 118 ? -1.791 -8.541 23.921 1.00 76.12 118 LEU A C 1
ATOM 984 O O . LEU A 1 118 ? -2.668 -9.335 24.265 1.00 76.12 118 LEU A O 1
ATOM 988 N N . GLN A 1 119 ? -0.606 -8.484 24.526 1.00 79.44 119 GLN A N 1
ATOM 989 C CA . GLN A 1 119 ? -0.315 -9.229 25.750 1.00 79.44 119 GLN A CA 1
ATOM 990 C C . GLN A 1 119 ? -1.007 -8.553 26.941 1.00 79.44 119 GLN A C 1
ATOM 992 O O . GLN A 1 119 ? -0.379 -7.904 27.772 1.00 79.44 119 GLN A O 1
ATOM 997 N N . ILE A 1 120 ? -2.333 -8.662 26.984 1.00 83.31 120 ILE A N 1
ATOM 998 C CA . ILE A 1 120 ? -3.190 -8.103 28.028 1.00 83.31 120 ILE A CA 1
ATOM 999 C C . ILE A 1 120 ? -3.791 -9.239 28.859 1.00 83.31 120 ILE A C 1
ATOM 1001 O O . ILE A 1 120 ? -4.247 -10.261 28.332 1.00 83.31 120 ILE A O 1
ATOM 1005 N N . ARG A 1 121 ? -3.807 -9.086 30.185 1.00 87.88 121 ARG A N 1
ATOM 1006 C CA . ARG A 1 121 ? -4.406 -10.087 31.075 1.00 87.88 121 ARG A CA 1
ATOM 1007 C C . ARG A 1 121 ? -5.926 -10.043 30.950 1.00 87.88 121 ARG A C 1
ATOM 1009 O O . ARG A 1 121 ? -6.527 -8.989 30.774 1.00 87.88 121 ARG A O 1
ATOM 1016 N N . THR A 1 122 ? -6.590 -11.189 31.120 1.00 88.12 122 THR A N 1
ATOM 1017 C CA . THR A 1 122 ? -8.067 -11.248 31.026 1.00 88.12 122 THR A CA 1
ATOM 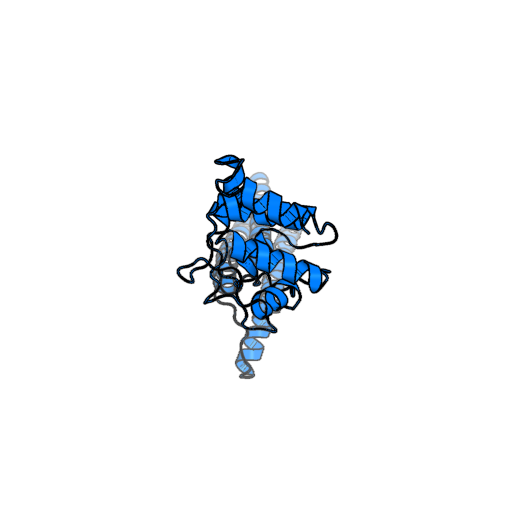1018 C C . THR A 1 122 ? -8.750 -10.327 32.055 1.00 88.12 122 THR A C 1
ATOM 1020 O O . THR A 1 122 ? -9.808 -9.774 31.765 1.00 88.12 122 THR A O 1
ATOM 1023 N N . ALA A 1 123 ? -8.133 -10.111 33.224 1.00 90.25 123 ALA A N 1
ATOM 1024 C CA . ALA A 1 123 ? -8.613 -9.151 34.221 1.00 90.25 123 ALA A CA 1
ATOM 1025 C C . ALA A 1 123 ? -8.565 -7.697 33.712 1.00 90.25 123 ALA A C 1
ATOM 1027 O O . ALA A 1 123 ? -9.543 -6.973 33.866 1.00 90.25 123 ALA A O 1
ATOM 1028 N N . GLU A 1 124 ? -7.480 -7.304 33.038 1.00 92.50 124 GLU A N 1
ATOM 1029 C CA . GLU A 1 124 ? -7.314 -5.970 32.441 1.00 92.50 124 GLU A CA 1
ATOM 1030 C C . GLU A 1 124 ? -8.326 -5.759 31.299 1.00 92.50 124 GLU A C 1
ATOM 1032 O O . GLU A 1 124 ? -8.985 -4.728 31.247 1.00 92.50 124 GLU A O 1
ATOM 1037 N N . ILE A 1 125 ? -8.572 -6.763 30.442 1.00 92.94 125 ILE A N 1
ATOM 1038 C CA . ILE A 1 125 ? -9.637 -6.678 29.416 1.00 92.94 125 ILE A CA 1
ATOM 1039 C C . ILE A 1 125 ? -11.006 -6.437 30.063 1.00 92.94 125 ILE A C 1
ATOM 1041 O O . ILE A 1 125 ? -11.800 -5.644 29.560 1.00 92.94 125 ILE A O 1
ATOM 1045 N N . ARG A 1 126 ? -11.300 -7.124 31.173 1.00 95.00 126 ARG A N 1
ATOM 1046 C CA . ARG A 1 126 ? -12.575 -6.973 31.881 1.00 95.00 126 ARG A CA 1
ATOM 1047 C C . ARG A 1 126 ? -12.725 -5.578 32.486 1.00 95.00 126 ARG A C 1
ATOM 1049 O O . ARG A 1 126 ? -13.804 -5.007 32.369 1.00 95.00 126 ARG A O 1
ATOM 1056 N N . LEU A 1 127 ? -11.667 -5.031 33.087 1.00 95.44 127 LEU A N 1
ATOM 1057 C CA . LEU A 1 127 ? -11.655 -3.656 33.598 1.00 95.44 127 LEU A CA 1
ATOM 1058 C C . LEU A 1 127 ? -11.867 -2.648 32.466 1.00 95.44 127 LEU A C 1
ATOM 1060 O O . LEU A 1 127 ? -12.757 -1.808 32.564 1.00 95.44 127 LEU A O 1
ATOM 1064 N N . LEU A 1 128 ? -11.147 -2.812 31.351 1.00 95.38 128 LEU A N 1
ATOM 1065 C CA . LEU A 1 128 ? -11.315 -1.971 30.169 1.00 95.38 128 LEU A CA 1
ATOM 1066 C C . LEU A 1 128 ? -12.757 -2.023 29.644 1.00 95.38 128 LEU A C 1
ATOM 1068 O O . LEU A 1 128 ? -13.339 -0.987 29.340 1.00 95.38 128 LEU A O 1
ATOM 1072 N N . TYR A 1 129 ? -13.348 -3.219 29.561 1.00 96.25 129 TYR A N 1
ATOM 1073 C CA . TYR A 1 129 ? -14.703 -3.404 29.040 1.00 96.25 129 TYR A CA 1
ATOM 1074 C C . TYR A 1 129 ? -15.720 -2.728 29.950 1.00 96.25 129 TYR A C 1
ATOM 1076 O O . TYR A 1 129 ? -16.542 -1.942 29.491 1.00 96.25 129 TYR A O 1
ATOM 1084 N N . ASN A 1 130 ? -15.630 -2.997 31.253 1.00 96.00 130 ASN A N 1
ATOM 1085 C CA . ASN A 1 130 ? -16.528 -2.419 32.242 1.00 96.00 130 ASN A CA 1
ATOM 1086 C C . ASN A 1 130 ? -16.427 -0.891 32.260 1.00 96.00 130 ASN A C 1
ATOM 1088 O O . ASN A 1 130 ? -17.456 -0.229 32.333 1.00 96.00 130 ASN A O 1
ATOM 1092 N N . GLY A 1 131 ? -15.217 -0.338 32.146 1.00 96.06 131 GLY A N 1
ATOM 1093 C CA . GLY A 1 131 ? -15.001 1.101 32.029 1.00 96.06 131 GLY A CA 1
ATOM 1094 C C . GLY A 1 131 ? -15.659 1.680 30.775 1.00 96.06 131 GLY A C 1
ATOM 1095 O O . GLY A 1 131 ? -16.417 2.642 30.860 1.00 96.06 131 GLY A O 1
ATOM 1096 N N . LEU A 1 132 ? -15.457 1.050 29.615 1.00 96.31 132 LEU A N 1
ATOM 1097 C CA . LEU A 1 132 ? -16.088 1.482 28.364 1.00 96.31 132 LEU A CA 1
ATOM 1098 C C . LEU A 1 132 ? -17.623 1.416 28.422 1.00 96.31 132 LEU A C 1
ATOM 1100 O O . LEU A 1 132 ? -18.281 2.306 27.887 1.00 96.31 132 LEU A O 1
ATOM 1104 N N . VAL A 1 133 ? -18.200 0.409 29.086 1.00 95.50 133 VAL A N 1
ATOM 1105 C CA . VAL A 1 133 ? -19.653 0.327 29.323 1.00 95.50 133 VAL A CA 1
ATOM 1106 C C . VAL A 1 133 ? -20.116 1.414 30.297 1.00 95.50 133 VAL A C 1
ATOM 1108 O O . VAL A 1 133 ? -21.100 2.091 30.013 1.00 95.50 133 VAL A O 1
ATOM 1111 N N . ARG A 1 134 ? -19.397 1.619 31.411 1.00 95.75 134 ARG A N 1
ATOM 1112 C CA . ARG A 1 134 ? -19.728 2.597 32.466 1.00 95.75 134 ARG A CA 1
ATOM 1113 C C . ARG A 1 134 ? -19.911 4.008 31.911 1.00 95.75 134 ARG A C 1
ATOM 1115 O O . ARG A 1 134 ? -20.809 4.716 32.348 1.00 95.75 134 ARG A O 1
ATOM 1122 N N . TYR A 1 135 ? -19.084 4.395 30.943 1.00 95.38 135 TYR A N 1
ATOM 1123 C CA . TYR A 1 135 ? -19.126 5.721 30.320 1.00 95.38 135 TYR A CA 1
ATOM 1124 C C . TYR A 1 135 ? -19.870 5.768 28.979 1.00 95.38 135 TYR A C 1
ATOM 1126 O O . TYR A 1 135 ? -19.776 6.774 28.273 1.00 95.38 135 TYR A O 1
ATOM 1134 N N . HIS A 1 136 ? -20.596 4.703 28.615 1.00 94.06 136 HIS A N 1
ATOM 1135 C CA . HIS A 1 136 ? -21.319 4.595 27.342 1.00 94.06 136 HIS A CA 1
ATOM 1136 C C . HIS A 1 136 ? -20.423 4.862 26.116 1.00 94.06 136 HIS A C 1
ATOM 1138 O O . HIS A 1 136 ? -20.786 5.592 25.200 1.00 94.06 136 HIS A O 1
ATOM 1144 N N . LEU A 1 137 ? -19.207 4.306 26.114 1.00 95.62 137 LEU A N 1
ATOM 1145 C CA . LEU A 1 137 ? -18.226 4.465 25.031 1.00 95.62 137 LEU A CA 1
ATOM 1146 C C . LEU A 1 137 ? -18.231 3.284 24.052 1.00 95.62 137 LEU A C 1
ATOM 1148 O O . LEU A 1 137 ? -17.604 3.356 22.992 1.00 95.62 137 LEU A O 1
ATOM 1152 N N . ILE A 1 138 ? -18.932 2.201 24.388 1.00 96.44 138 ILE A N 1
ATOM 1153 C CA . ILE A 1 138 ? -19.211 1.070 23.501 1.00 96.44 138 ILE A CA 1
ATOM 1154 C C . ILE A 1 138 ? -20.692 0.717 23.539 1.00 96.44 138 ILE A C 1
ATOM 1156 O O . ILE A 1 138 ? -21.358 0.865 24.562 1.00 96.44 138 ILE A O 1
ATOM 1160 N N . ASN A 1 139 ? -21.179 0.172 22.431 1.00 94.31 139 ASN A N 1
ATOM 1161 C CA . ASN A 1 139 ? -22.524 -0.361 22.352 1.00 94.31 139 ASN A CA 1
ATOM 1162 C C . ASN A 1 139 ? -22.560 -1.772 22.960 1.00 94.31 139 ASN A C 1
ATOM 1164 O O . ASN A 1 139 ? -22.066 -2.725 22.347 1.00 94.31 139 ASN A O 1
ATOM 1168 N N . MET A 1 140 ? -23.126 -1.898 24.164 1.00 93.12 140 MET A N 1
ATOM 1169 C CA . MET A 1 140 ? -23.165 -3.159 24.919 1.00 93.12 140 MET A CA 1
ATOM 1170 C C . MET A 1 140 ? -24.074 -4.229 24.299 1.00 93.12 140 MET A C 1
ATOM 1172 O O . MET A 1 140 ? -23.830 -5.415 24.504 1.00 93.12 140 MET A O 1
ATOM 1176 N N . ASP A 1 141 ? -25.067 -3.830 23.500 1.00 91.62 141 ASP A N 1
ATOM 1177 C CA . ASP A 1 141 ? -25.962 -4.770 22.812 1.00 91.62 141 ASP A CA 1
ATOM 1178 C C . ASP A 1 141 ? -25.260 -5.468 21.639 1.00 91.62 141 ASP A C 1
ATOM 1180 O O . ASP A 1 141 ? -25.593 -6.597 21.280 1.00 91.62 141 ASP A O 1
ATOM 1184 N N . LYS A 1 142 ? -24.271 -4.797 21.031 1.00 91.81 142 LYS A N 1
ATOM 1185 C CA . LYS A 1 142 ? -23.515 -5.299 19.870 1.00 91.81 142 LYS A CA 1
ATOM 1186 C C . LYS A 1 142 ? -22.096 -5.760 20.194 1.00 91.81 142 LYS A C 1
ATOM 1188 O O . LYS A 1 142 ? -21.467 -6.394 19.350 1.00 91.81 142 LYS A O 1
ATOM 1193 N N . THR A 1 143 ? -21.571 -5.406 21.365 1.00 94.56 143 THR A N 1
ATOM 1194 C CA . THR A 1 143 ? -20.192 -5.705 21.770 1.00 94.56 143 THR A CA 1
ATOM 1195 C C . THR A 1 143 ? -20.197 -6.433 23.100 1.00 94.56 143 THR A C 1
ATOM 1197 O O . THR A 1 143 ? -20.344 -5.807 24.144 1.00 94.56 143 THR A O 1
ATOM 1200 N N . SER A 1 144 ? -19.975 -7.745 23.079 1.00 95.19 144 SER A N 1
ATOM 1201 C CA . SER A 1 144 ? -19.802 -8.516 24.311 1.00 95.19 144 SER A CA 1
ATOM 1202 C C . SER A 1 144 ? -18.366 -8.432 24.850 1.00 95.19 144 SER A C 1
ATOM 1204 O O . SER A 1 144 ? -17.414 -8.152 24.115 1.00 95.19 144 SER A O 1
ATOM 1206 N N . LEU A 1 145 ? -18.168 -8.770 26.131 1.00 94.38 145 LEU A N 1
ATOM 1207 C CA . LEU A 1 145 ? -16.824 -8.933 26.709 1.00 94.38 145 LEU A CA 1
ATOM 1208 C C . LEU A 1 145 ? -15.988 -9.959 25.923 1.00 94.38 145 LEU A C 1
ATOM 1210 O O . LEU A 1 145 ? -14.784 -9.781 25.733 1.00 94.38 145 LEU A O 1
ATOM 1214 N N . THR A 1 146 ? -16.624 -11.033 25.449 1.00 93.06 146 THR A N 1
ATOM 1215 C CA . THR A 1 146 ? -15.991 -12.046 24.597 1.00 93.06 146 THR A CA 1
ATOM 1216 C C . THR A 1 146 ? -15.565 -11.481 23.250 1.00 93.06 146 THR A C 1
ATOM 1218 O O . THR A 1 146 ? -14.468 -11.802 22.793 1.00 93.06 146 THR A O 1
ATOM 1221 N N . ASP A 1 147 ? -16.372 -10.603 22.650 1.00 92.88 147 ASP A N 1
ATOM 1222 C CA . ASP A 1 147 ? -16.007 -9.943 21.401 1.00 92.88 147 ASP A CA 1
ATOM 1223 C C . ASP A 1 147 ? -14.799 -9.048 21.591 1.00 92.88 147 ASP A C 1
ATOM 1225 O O . ASP A 1 147 ? -13.827 -9.165 20.845 1.00 92.88 147 ASP A O 1
ATOM 1229 N N . MET A 1 148 ? -14.814 -8.226 22.640 1.00 93.38 148 MET A N 1
ATOM 1230 C CA . MET A 1 148 ? -13.688 -7.359 22.944 1.00 93.38 148 MET A CA 1
ATOM 1231 C C . MET A 1 148 ? -12.417 -8.167 23.215 1.00 93.38 148 MET A C 1
ATOM 1233 O O . MET A 1 148 ? -11.367 -7.852 22.663 1.00 93.38 148 MET A O 1
ATOM 1237 N N . LYS A 1 149 ? -12.505 -9.260 23.982 1.00 92.50 149 LYS A N 1
ATOM 1238 C CA . LYS A 1 149 ? -11.367 -10.162 24.199 1.00 92.50 149 LYS A CA 1
ATOM 1239 C C . LYS A 1 149 ? -10.832 -10.726 22.885 1.00 92.50 149 LYS A C 1
ATOM 1241 O O . LYS A 1 149 ? -9.624 -10.693 22.678 1.00 92.50 149 LYS A O 1
ATOM 1246 N N . ASN A 1 150 ? -11.697 -11.233 22.007 1.00 90.44 150 ASN A N 1
ATOM 1247 C CA . ASN A 1 150 ? -11.275 -11.800 20.727 1.00 90.44 150 ASN A CA 1
ATOM 1248 C C . ASN A 1 150 ? -10.577 -10.744 19.859 1.00 90.44 150 ASN A C 1
ATOM 1250 O O . ASN A 1 150 ? -9.435 -10.963 19.466 1.00 90.44 150 ASN A O 1
ATOM 1254 N N . VAL A 1 151 ? -11.206 -9.579 19.656 1.00 90.38 151 VAL A N 1
ATOM 1255 C CA . VAL A 1 151 ? -10.630 -8.477 18.864 1.00 90.38 151 VAL A CA 1
ATOM 1256 C C . VAL A 1 151 ? -9.291 -8.004 19.436 1.00 90.38 151 VAL A C 1
ATOM 1258 O O . VAL A 1 151 ? -8.404 -7.621 18.669 1.00 90.38 151 VAL A O 1
ATOM 1261 N N . LEU A 1 152 ? -9.150 -8.026 20.769 1.00 89.69 152 LEU A N 1
ATOM 1262 C CA . LEU A 1 152 ? -7.960 -7.539 21.456 1.00 89.69 152 LEU A CA 1
ATOM 1263 C C . LEU A 1 152 ? -6.828 -8.580 21.629 1.00 89.69 152 LEU A C 1
ATOM 1265 O O . LEU A 1 152 ? -5.743 -8.196 22.053 1.00 89.69 152 LEU A O 1
ATOM 1269 N N . THR A 1 153 ? -7.049 -9.871 21.365 1.00 87.31 153 THR A N 1
ATOM 1270 C CA . THR A 1 153 ? -6.036 -10.910 21.672 1.00 87.31 153 THR A CA 1
ATOM 1271 C C . THR A 1 153 ? -5.814 -11.948 20.584 1.00 87.31 153 THR A C 1
ATOM 1273 O O . THR A 1 153 ? -4.781 -12.613 20.597 1.00 87.31 153 THR A O 1
ATOM 1276 N N . LYS A 1 154 ? -6.763 -12.125 19.661 1.00 84.19 154 LYS A N 1
ATOM 1277 C CA . LYS A 1 154 ? -6.699 -13.154 18.620 1.00 84.19 154 LYS A CA 1
ATOM 1278 C C . LYS A 1 154 ? -6.376 -12.551 17.260 1.00 84.19 154 LYS A C 1
ATOM 1280 O O . LYS A 1 154 ? -6.434 -11.338 17.041 1.00 84.19 154 LYS A O 1
ATOM 1285 N N . ALA A 1 155 ? -6.052 -13.430 16.321 1.00 82.06 155 ALA A N 1
ATOM 1286 C CA . ALA A 1 155 ? -5.927 -13.055 14.930 1.00 82.06 155 ALA A CA 1
ATOM 1287 C C . ALA A 1 155 ? -7.293 -12.641 14.359 1.00 82.06 155 ALA A C 1
ATOM 1289 O O . ALA A 1 155 ? -8.293 -13.340 14.524 1.00 82.06 155 ALA A O 1
ATOM 1290 N N . TRP A 1 156 ? -7.349 -11.494 13.676 1.00 83.12 156 TRP A N 1
ATOM 1291 C CA . TRP A 1 156 ? -8.617 -10.906 13.213 1.00 83.12 156 TRP A CA 1
ATOM 1292 C C . TRP A 1 156 ? -9.333 -11.746 12.148 1.00 83.12 156 TRP A C 1
ATOM 1294 O O . TRP A 1 156 ? -10.515 -11.551 11.891 1.00 83.12 156 TRP A O 1
ATOM 1304 N N . ASN A 1 157 ? -8.620 -12.677 11.513 1.00 79.00 157 ASN A N 1
ATOM 1305 C CA . ASN A 1 157 ? -9.164 -13.650 10.568 1.00 79.00 157 ASN A CA 1
ATOM 1306 C C . ASN A 1 157 ? -9.694 -14.933 11.237 1.00 79.00 157 ASN A C 1
ATOM 1308 O O . ASN A 1 157 ? -10.318 -15.738 10.551 1.00 79.00 157 ASN A O 1
ATOM 1312 N N . GLU A 1 158 ? -9.462 -15.140 12.536 1.00 79.56 158 GLU A N 1
ATOM 1313 C CA . GLU A 1 158 ? -9.887 -16.343 13.273 1.00 79.56 158 GLU A CA 1
ATOM 1314 C C . GLU A 1 158 ? -11.247 -16.183 13.968 1.00 79.56 158 GLU A C 1
ATOM 1316 O O . GLU A 1 158 ? -11.787 -17.146 14.511 1.00 79.56 158 GLU A O 1
ATOM 1321 N N . HIS A 1 159 ? -11.823 -14.979 13.976 1.00 82.62 159 HIS A N 1
ATOM 1322 C CA . HIS A 1 159 ? -13.087 -14.695 14.652 1.00 82.62 159 HIS A CA 1
ATOM 1323 C C . HIS A 1 159 ? -13.963 -13.716 13.865 1.00 82.62 159 HIS A C 1
ATOM 1325 O O . HIS A 1 159 ? -13.488 -12.962 13.025 1.00 82.62 159 HIS A O 1
ATOM 1331 N N . GLN A 1 160 ? -15.257 -13.683 14.192 1.00 85.69 160 GLN A N 1
ATOM 1332 C CA . GLN A 1 160 ? -16.228 -12.730 13.625 1.00 85.69 160 GLN A CA 1
ATOM 1333 C C . GLN A 1 160 ? -16.570 -11.574 14.583 1.00 85.69 160 GLN A C 1
ATOM 1335 O O . GLN A 1 160 ? -17.417 -10.735 14.284 1.00 85.69 160 GLN A O 1
ATOM 1340 N N . SER A 1 161 ? -15.901 -11.513 15.738 1.00 90.69 161 SER A N 1
ATOM 1341 C CA . SER A 1 161 ? -16.107 -10.468 16.743 1.00 90.69 161 SER A CA 1
ATOM 1342 C C . SER A 1 161 ? -15.765 -9.069 16.222 1.00 90.69 161 SER A C 1
ATOM 1344 O O . SER A 1 161 ? -14.817 -8.881 15.456 1.00 90.69 161 SER A O 1
ATOM 1346 N N . SER A 1 162 ? -16.539 -8.077 16.656 1.00 93.62 162 SER A N 1
ATOM 1347 C CA . SER A 1 162 ? -16.340 -6.655 16.359 1.00 93.62 162 SER A CA 1
ATOM 1348 C C . SER A 1 162 ? -16.588 -5.823 17.619 1.00 93.62 162 SER A C 1
ATOM 1350 O O . SER A 1 162 ? -17.398 -6.204 18.458 1.00 93.62 162 SER A O 1
ATOM 1352 N N . ILE A 1 163 ? -15.907 -4.684 17.735 1.00 95.62 163 ILE A N 1
ATOM 1353 C CA . ILE A 1 163 ? -16.140 -3.682 18.779 1.00 95.62 163 ILE A CA 1
ATOM 1354 C C . ILE A 1 163 ? -16.875 -2.510 18.136 1.00 95.62 163 ILE A C 1
ATOM 1356 O O . ILE A 1 163 ? -16.363 -1.898 17.194 1.00 95.62 163 ILE A O 1
ATOM 1360 N N . TYR A 1 164 ? -18.060 -2.199 18.651 1.00 96.56 164 TYR A N 1
ATOM 1361 C CA . TYR A 1 164 ? -18.871 -1.064 18.221 1.00 96.56 164 TYR A CA 1
ATOM 1362 C C . TYR A 1 164 ? -18.658 0.088 19.200 1.00 96.56 164 TYR A C 1
ATOM 1364 O O . TYR A 1 164 ? -19.268 0.121 20.269 1.00 96.56 164 TYR A O 1
ATOM 1372 N N . PHE A 1 165 ? -17.761 1.009 18.852 1.00 96.44 165 PHE A N 1
ATOM 1373 C CA . PHE A 1 165 ? -17.504 2.195 19.664 1.00 96.44 165 PHE A CA 1
ATOM 1374 C C . PHE A 1 165 ? -18.599 3.243 19.466 1.00 96.44 165 PHE A C 1
ATOM 1376 O O . PHE A 1 165 ? -19.059 3.477 18.350 1.00 96.44 165 PHE A O 1
ATOM 1383 N N . GLU A 1 166 ? -18.933 3.939 20.548 1.00 95.69 166 GLU A N 1
ATOM 1384 C CA . GLU A 1 166 ? -19.742 5.165 20.562 1.00 95.69 166 GLU A CA 1
ATOM 1385 C C . GLU A 1 166 ? -18.842 6.404 20.714 1.00 95.69 166 GLU A C 1
ATOM 1387 O O . GLU A 1 166 ? -19.173 7.393 21.361 1.00 95.69 166 GLU A O 1
ATOM 1392 N N . LEU A 1 167 ? -17.655 6.333 20.107 1.00 94.00 167 LEU A N 1
ATOM 1393 C CA . LEU A 1 167 ? -16.635 7.377 20.140 1.00 94.00 167 LEU A CA 1
ATOM 1394 C C . LEU A 1 167 ? -16.666 8.210 18.856 1.00 94.00 167 LEU A C 1
ATOM 1396 O O . LEU A 1 167 ? -16.889 7.683 17.759 1.00 94.00 167 LEU A O 1
ATOM 1400 N N . ASP A 1 168 ? -16.381 9.505 18.971 1.00 91.81 168 ASP A N 1
ATOM 1401 C CA . ASP A 1 168 ? -16.079 10.346 17.816 1.00 91.81 168 ASP A CA 1
ATOM 1402 C C . ASP A 1 168 ? -14.620 10.149 17.352 1.00 91.81 168 ASP A C 1
ATOM 1404 O O . ASP A 1 168 ? -13.828 9.428 17.963 1.00 91.81 168 ASP A O 1
ATOM 1408 N N . ALA A 1 169 ? -14.247 10.749 16.218 1.00 91.62 169 ALA A N 1
ATOM 1409 C CA . ALA A 1 169 ? -12.907 10.551 15.661 1.00 91.62 169 ALA A CA 1
ATOM 1410 C C . ALA A 1 169 ? -11.764 11.033 16.591 1.00 91.62 169 ALA A C 1
ATOM 1412 O O . ALA A 1 169 ? -10.779 10.296 16.708 1.00 91.62 169 ALA A O 1
ATOM 1413 N N . PRO A 1 170 ? -11.860 12.203 17.262 1.00 93.19 170 PRO A N 1
ATOM 1414 C CA . PRO A 1 170 ? -10.913 12.602 18.306 1.00 93.19 170 PRO A CA 1
ATOM 1415 C C . PRO A 1 170 ? -10.816 11.608 19.468 1.00 93.19 170 PRO A C 1
ATOM 1417 O O . PRO A 1 170 ? -9.708 11.211 19.823 1.00 93.19 170 PRO A O 1
ATOM 1420 N N . SER A 1 171 ? -11.936 11.134 20.017 1.00 94.31 171 SER A N 1
ATOM 1421 C CA . SER A 1 171 ? -11.917 10.187 21.136 1.00 94.31 171 SER A CA 1
ATOM 1422 C C . SER A 1 171 ? -11.397 8.807 20.734 1.00 94.31 171 SER A C 1
ATOM 1424 O O . SER A 1 171 ? -10.656 8.191 21.494 1.00 94.31 171 SER A O 1
ATOM 1426 N N . CYS A 1 172 ? -11.674 8.334 19.513 1.00 94.44 172 CYS A N 1
ATOM 1427 C CA . CYS A 1 172 ? -11.036 7.130 18.966 1.00 94.44 172 CYS A CA 1
ATOM 1428 C C . CYS A 1 172 ? -9.511 7.267 18.891 1.00 94.44 172 CYS A C 1
ATOM 1430 O O . CYS A 1 172 ? -8.781 6.308 19.160 1.00 94.44 172 CYS A O 1
ATOM 1432 N N . ARG A 1 173 ? -9.026 8.448 18.489 1.00 93.88 173 ARG A N 1
ATOM 1433 C CA . ARG A 1 173 ? -7.593 8.724 18.407 1.00 93.88 173 ARG A CA 1
ATOM 1434 C C . ARG A 1 173 ? -6.957 8.693 19.795 1.00 93.88 173 ARG A C 1
ATOM 1436 O O . ARG A 1 173 ? -5.963 7.993 19.965 1.00 93.88 173 ARG A O 1
ATOM 1443 N N . GLU A 1 174 ? -7.554 9.382 20.765 1.00 93.81 174 GLU A N 1
ATOM 1444 C CA . GLU A 1 174 ? -7.075 9.380 22.150 1.00 93.81 174 GLU A CA 1
ATOM 1445 C C . GLU A 1 174 ? -7.109 7.991 22.777 1.00 93.81 174 GLU A C 1
ATOM 1447 O O . GLU A 1 174 ? -6.113 7.565 23.352 1.00 93.81 174 GLU A O 1
ATOM 1452 N N . PHE A 1 175 ? -8.211 7.254 22.621 1.00 94.75 175 PHE A N 1
ATOM 1453 C CA . PHE A 1 175 ? -8.332 5.886 23.118 1.00 94.75 175 PHE A CA 1
ATOM 1454 C C . PHE A 1 175 ? -7.168 5.011 22.642 1.00 94.75 175 PHE A C 1
ATOM 1456 O O . PHE A 1 175 ? -6.545 4.311 23.439 1.00 94.75 175 PHE A O 1
ATOM 1463 N N . TYR A 1 176 ? -6.837 5.079 21.349 1.00 92.81 176 TYR A N 1
ATOM 1464 C CA . TYR A 1 176 ? -5.702 4.340 20.803 1.00 92.81 176 TYR A CA 1
ATOM 1465 C C . TYR A 1 176 ? -4.363 4.819 21.382 1.00 92.81 176 TYR A C 1
ATOM 1467 O O . TYR A 1 176 ? -3.504 3.991 21.685 1.00 92.81 176 TYR A O 1
ATOM 1475 N N . ASP A 1 177 ? -4.176 6.128 21.552 1.00 91.81 177 ASP A N 1
ATOM 1476 C CA . ASP A 1 177 ? -2.941 6.680 22.110 1.00 91.81 177 ASP A CA 1
ATOM 1477 C C . ASP A 1 177 ? -2.755 6.246 23.586 1.00 91.81 177 ASP A C 1
ATOM 1479 O O . ASP A 1 177 ? -1.655 5.835 23.969 1.00 91.81 177 ASP A O 1
ATOM 1483 N N . PHE A 1 178 ? -3.826 6.215 24.392 1.00 92.69 178 PHE A N 1
ATOM 1484 C CA . PHE A 1 178 ? -3.812 5.656 25.753 1.00 92.69 178 PHE A CA 1
ATOM 1485 C C . PHE A 1 178 ? -3.538 4.148 25.768 1.00 92.69 178 PHE A C 1
ATOM 1487 O O . PHE A 1 178 ? -2.702 3.683 26.545 1.00 92.69 178 PHE A O 1
ATOM 1494 N N . LEU A 1 179 ? -4.181 3.390 24.877 1.00 91.44 179 LEU A N 1
ATOM 1495 C CA . LEU A 1 179 ? -3.971 1.949 24.738 1.00 91.44 179 LEU A CA 1
ATOM 1496 C C . LEU A 1 179 ? -2.507 1.630 24.412 1.00 91.44 179 LEU A C 1
ATOM 1498 O O . LEU A 1 179 ? -1.899 0.769 25.043 1.00 91.44 179 LEU A O 1
ATOM 1502 N N . ASN A 1 180 ? -1.915 2.363 23.469 1.00 88.81 180 ASN A N 1
ATOM 1503 C CA . ASN A 1 180 ? -0.521 2.178 23.079 1.00 88.81 180 ASN A CA 1
ATOM 1504 C C . ASN A 1 180 ? 0.456 2.592 24.192 1.00 88.81 180 ASN A C 1
ATOM 1506 O O . ASN A 1 180 ? 1.497 1.966 24.367 1.00 88.81 180 ASN A O 1
ATOM 1510 N N . LYS A 1 181 ? 0.111 3.619 24.980 1.00 90.00 181 LYS A N 1
ATOM 1511 C CA . LYS A 1 181 ? 0.901 4.038 26.146 1.00 90.00 181 LYS A CA 1
ATOM 1512 C C . LYS A 1 181 ? 0.870 2.998 27.272 1.00 90.00 181 LYS A C 1
ATOM 1514 O O . LYS A 1 181 ? 1.898 2.767 27.902 1.00 90.00 181 LYS A O 1
ATOM 1519 N N . ARG A 1 182 ? -0.289 2.382 27.535 1.00 88.94 182 ARG A N 1
ATOM 1520 C CA . ARG A 1 182 ? -0.455 1.379 28.603 1.00 88.94 182 ARG A CA 1
ATOM 1521 C C . ARG A 1 182 ? 0.222 0.046 28.273 1.00 88.94 182 ARG A C 1
ATOM 1523 O O . ARG A 1 182 ? 0.689 -0.627 29.1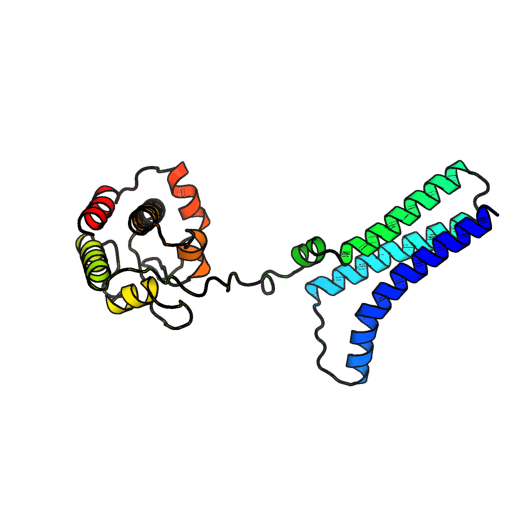93 1.00 88.94 182 ARG A O 1
ATOM 1530 N N . PHE A 1 183 ? 0.289 -0.305 26.989 1.00 87.31 183 PHE A N 1
ATOM 1531 C CA . PHE A 1 183 ? 0.851 -1.560 26.488 1.00 87.31 183 PHE A CA 1
ATOM 1532 C C . PHE A 1 183 ? 1.963 -1.289 25.454 1.00 87.31 183 PHE A C 1
ATOM 1534 O O . PHE A 1 183 ? 1.744 -1.469 24.257 1.00 87.31 183 PHE A O 1
ATOM 1541 N N . PRO A 1 184 ? 3.162 -0.853 25.885 1.00 80.38 184 PRO A N 1
ATOM 1542 C CA . PRO A 1 184 ? 4.215 -0.367 24.985 1.00 80.38 184 PRO A CA 1
ATOM 1543 C C . PRO A 1 184 ? 4.883 -1.460 24.138 1.00 80.38 184 PRO A C 1
ATOM 1545 O O . PRO A 1 184 ? 5.457 -1.162 23.094 1.00 80.38 184 PRO A O 1
ATOM 1548 N N . GLU A 1 185 ? 4.804 -2.727 24.551 1.00 77.62 185 GLU A N 1
ATOM 1549 C CA . GLU A 1 185 ? 5.313 -3.863 23.764 1.00 77.62 185 GLU A CA 1
ATOM 1550 C C . GLU A 1 185 ? 4.454 -4.150 22.518 1.00 77.62 185 GLU A C 1
ATOM 1552 O O . GLU A 1 185 ? 4.827 -4.942 21.646 1.00 77.62 185 GLU A O 1
ATOM 1557 N N . ASN A 1 186 ? 3.311 -3.472 22.400 1.00 72.94 186 ASN A N 1
ATOM 1558 C CA . ASN A 1 186 ? 2.424 -3.558 21.259 1.00 72.94 186 ASN A CA 1
ATOM 1559 C C . ASN A 1 186 ? 3.061 -2.946 20.000 1.00 72.94 186 ASN A C 1
ATOM 1561 O O . ASN A 1 186 ? 3.459 -1.784 19.965 1.00 72.94 186 ASN A O 1
ATOM 1565 N N . ARG A 1 187 ? 3.088 -3.718 18.909 1.00 68.25 187 ARG A N 1
ATOM 1566 C CA . ARG A 1 187 ? 3.587 -3.267 17.596 1.00 68.25 187 ARG A CA 1
ATOM 1567 C C . ARG A 1 187 ? 2.487 -2.738 16.675 1.00 68.25 187 ARG A C 1
ATOM 1569 O O . ARG A 1 187 ? 2.732 -2.473 15.494 1.00 68.25 187 ARG A O 1
ATOM 1576 N N . LEU A 1 188 ? 1.258 -2.615 17.168 1.00 75.69 188 LEU A N 1
ATOM 1577 C CA . LEU A 1 188 ? 0.121 -2.258 16.342 1.00 75.69 188 LEU A CA 1
ATOM 1578 C C . LEU A 1 188 ? 0.090 -0.762 16.027 1.00 75.69 188 LEU A C 1
ATOM 1580 O O . LEU A 1 188 ? -0.102 0.067 16.906 1.00 75.69 188 LEU A O 1
ATOM 1584 N N . SER A 1 189 ? 0.139 -0.421 14.739 1.00 85.81 189 SER A N 1
ATOM 1585 C CA . SER A 1 189 ? -0.115 0.947 14.269 1.00 85.81 189 SER A CA 1
ATOM 1586 C C . SER A 1 189 ? -1.606 1.332 14.300 1.00 85.81 189 SER A C 1
ATOM 1588 O O . SER A 1 189 ? -2.479 0.498 14.054 1.00 85.81 189 SER A O 1
ATOM 1590 N N . LEU A 1 190 ? -1.902 2.632 14.448 1.00 88.50 190 LEU A N 1
ATOM 1591 C CA . LEU A 1 190 ? -3.262 3.200 14.347 1.00 88.50 190 LEU A CA 1
ATOM 1592 C C . LEU A 1 190 ? -3.986 2.737 13.073 1.00 88.50 190 LEU A C 1
ATOM 1594 O O . LEU A 1 190 ? -5.182 2.449 13.073 1.00 88.50 190 LEU A O 1
ATOM 1598 N N . LYS A 1 191 ? -3.245 2.677 11.959 1.00 88.00 191 LYS A N 1
ATOM 1599 C CA . LYS A 1 191 ? -3.780 2.263 10.660 1.00 88.00 191 LYS A CA 1
ATOM 1600 C C . LYS A 1 191 ? -4.213 0.805 10.682 1.00 88.00 191 LYS A C 1
ATOM 1602 O O . LYS A 1 191 ? -5.262 0.483 10.135 1.00 88.00 191 LYS A O 1
ATOM 1607 N N . ALA A 1 192 ? -3.433 -0.056 11.326 1.00 84.62 192 ALA A N 1
ATOM 1608 C CA . ALA A 1 192 ? -3.818 -1.443 11.492 1.00 84.62 192 ALA A CA 1
ATOM 1609 C C . ALA A 1 192 ? -5.089 -1.553 12.347 1.00 84.62 192 ALA A C 1
ATOM 1611 O O . ALA A 1 192 ? -6.039 -2.198 11.908 1.00 84.62 192 ALA A O 1
ATOM 1612 N N . PHE A 1 193 ? -5.155 -0.832 13.475 1.00 88.31 193 PHE A N 1
ATOM 1613 C CA . PHE A 1 193 ? -6.299 -0.868 14.394 1.00 88.31 193 PHE A CA 1
ATOM 1614 C C . PHE A 1 193 ? -7.623 -0.469 13.742 1.00 88.31 193 PHE A C 1
ATOM 1616 O O . PHE A 1 193 ? -8.587 -1.222 13.809 1.00 88.31 193 PHE A O 1
ATOM 1623 N N . PHE A 1 194 ? -7.671 0.692 13.084 1.00 90.75 194 PHE A N 1
ATOM 1624 C CA . PHE A 1 194 ? -8.931 1.257 12.588 1.00 90.75 194 PHE A CA 1
ATOM 1625 C C . PHE A 1 194 ? -9.238 0.929 11.126 1.00 90.75 194 PHE A C 1
ATOM 1627 O O . PHE A 1 194 ? -10.398 0.969 10.730 1.00 90.75 194 PHE A O 1
ATOM 1634 N N . ARG A 1 195 ? -8.227 0.638 10.293 1.00 86.69 195 ARG A N 1
ATOM 1635 C CA . ARG A 1 195 ? -8.435 0.411 8.850 1.00 86.69 195 ARG A CA 1
ATOM 1636 C C . ARG A 1 195 ? -8.307 -1.048 8.450 1.00 86.69 195 ARG A C 1
ATOM 1638 O O . ARG A 1 195 ? -9.064 -1.502 7.598 1.00 86.69 195 ARG A O 1
ATOM 1645 N N . TYR A 1 196 ? -7.301 -1.747 8.968 1.00 84.88 196 TYR A N 1
ATOM 1646 C CA . TYR A 1 196 ? -6.974 -3.085 8.471 1.00 84.88 196 TYR A CA 1
ATOM 1647 C C . TYR A 1 196 ? -7.709 -4.184 9.230 1.00 84.88 196 TYR A C 1
ATOM 1649 O O . TYR A 1 196 ? -8.105 -5.155 8.594 1.00 84.88 196 TYR A O 1
ATOM 1657 N N . SER A 1 197 ? -7.960 -3.997 10.530 1.00 84.50 197 SER A N 1
ATOM 1658 C CA . SER A 1 197 ? -8.721 -4.957 11.337 1.00 84.50 197 SER A CA 1
ATOM 1659 C C . SER A 1 197 ? -10.126 -5.202 10.796 1.00 84.50 197 SER A C 1
ATOM 1661 O O . SER A 1 197 ? -10.599 -6.328 10.808 1.00 84.50 197 SER A O 1
ATOM 1663 N N . LYS A 1 198 ? -10.806 -4.141 10.331 1.00 87.81 198 LYS A N 1
ATOM 1664 C CA . LYS A 1 198 ? -12.254 -4.121 10.044 1.00 87.81 198 LYS A CA 1
ATOM 1665 C C . LYS A 1 198 ? -13.143 -4.567 11.224 1.00 87.81 198 LYS A C 1
ATOM 1667 O O . LYS A 1 198 ? -14.353 -4.696 11.055 1.00 87.81 198 LYS A O 1
ATOM 1672 N N . CYS A 1 199 ? -12.563 -4.761 12.408 1.00 90.88 199 CYS A N 1
ATOM 1673 C CA . CYS A 1 199 ? -13.254 -5.180 13.624 1.00 90.88 199 CYS A CA 1
ATOM 1674 C C . CYS A 1 199 ? -13.760 -3.987 14.438 1.00 90.88 199 CYS A C 1
ATOM 1676 O O . CYS A 1 199 ? -14.628 -4.161 15.286 1.00 90.88 199 CYS A O 1
ATOM 1678 N N . ILE A 1 200 ? -13.216 -2.789 14.205 1.00 93.94 200 ILE A N 1
ATOM 1679 C CA . ILE A 1 200 ? -13.605 -1.570 14.914 1.00 93.94 200 ILE A CA 1
ATOM 1680 C C . ILE A 1 200 ? -14.646 -0.811 14.093 1.00 93.94 200 ILE A C 1
ATOM 1682 O O . ILE A 1 200 ? -14.344 -0.307 13.006 1.00 93.94 200 ILE A O 1
ATOM 1686 N N . LYS A 1 201 ? -15.869 -0.736 14.615 1.00 93.94 201 LYS A N 1
ATOM 1687 C CA . LYS A 1 201 ? -17.044 -0.198 13.924 1.00 93.94 201 LYS A CA 1
ATOM 1688 C C . LYS A 1 201 ? -17.673 0.948 14.703 1.00 93.94 201 LYS A C 1
ATOM 1690 O O . LYS A 1 201 ? -17.550 1.033 15.923 1.00 93.94 201 LYS A O 1
ATOM 1695 N N . ARG A 1 202 ? -18.344 1.824 13.965 1.00 93.56 202 ARG A N 1
ATOM 1696 C CA . ARG A 1 202 ? -19.205 2.891 14.476 1.00 93.56 202 ARG A CA 1
ATOM 1697 C C . ARG A 1 202 ? -20.551 2.314 14.946 1.00 93.56 202 ARG A C 1
ATOM 1699 O O . ARG A 1 202 ? -20.857 1.162 14.624 1.00 93.56 202 ARG A O 1
ATOM 1706 N N . PRO A 1 203 ? -21.398 3.096 15.641 1.00 90.00 203 PRO A N 1
ATOM 1707 C CA . PRO A 1 203 ? -22.693 2.612 16.137 1.00 90.00 203 PRO A CA 1
ATOM 1708 C C . PRO A 1 203 ? -23.649 2.153 15.021 1.00 90.00 203 PRO A C 1
ATOM 1710 O O . PRO A 1 203 ? -24.410 1.194 15.197 1.00 90.00 203 PRO A O 1
ATOM 1713 N N . ASP A 1 204 ? -23.561 2.801 13.854 1.00 90.38 204 ASP A N 1
ATOM 1714 C CA . ASP A 1 204 ? -24.302 2.473 12.627 1.00 90.38 204 ASP A CA 1
ATOM 1715 C C . ASP A 1 204 ? -23.813 1.181 11.943 1.00 90.38 204 ASP A C 1
ATOM 1717 O O . ASP A 1 204 ? -24.488 0.654 11.066 1.00 90.38 204 ASP A O 1
ATOM 1721 N N . GLY A 1 205 ? -22.685 0.619 12.387 1.00 88.69 205 GLY A N 1
ATOM 1722 C CA . GLY A 1 205 ? -22.068 -0.584 11.833 1.00 88.69 205 GLY A CA 1
ATOM 1723 C C . GLY A 1 205 ? -21.056 -0.319 10.722 1.00 88.69 205 GLY A C 1
ATOM 1724 O O . GLY A 1 205 ? -20.345 -1.247 10.323 1.00 88.69 205 GLY A O 1
ATOM 1725 N N . GLU A 1 206 ? -20.923 0.934 10.288 1.00 92.00 206 GLU A N 1
ATOM 1726 C CA . GLU A 1 206 ? -19.921 1.342 9.313 1.00 92.00 206 GLU A CA 1
ATOM 1727 C C . GLU A 1 206 ? -18.525 1.422 9.941 1.00 92.00 206 GLU A C 1
ATOM 1729 O O . GLU A 1 206 ? -18.341 1.555 11.155 1.00 92.00 206 GLU A O 1
ATOM 1734 N N . LEU A 1 207 ? -17.496 1.355 9.098 1.00 92.25 207 LEU A N 1
ATOM 1735 C CA . LEU A 1 207 ? -16.118 1.524 9.551 1.00 92.25 207 LEU A CA 1
ATOM 1736 C C . LEU A 1 207 ? -15.799 3.001 9.793 1.00 92.25 207 LEU A C 1
ATOM 1738 O O . LEU A 1 207 ? -16.253 3.898 9.079 1.00 92.25 207 LEU A O 1
ATOM 1742 N N . TYR A 1 208 ? -14.937 3.263 10.771 1.00 91.75 208 TYR A N 1
ATOM 1743 C CA . TYR A 1 208 ? -14.391 4.601 10.952 1.00 91.75 208 TYR A CA 1
ATOM 1744 C C . TYR A 1 208 ? -13.524 5.022 9.760 1.00 91.75 208 TYR A C 1
ATOM 1746 O O . TYR A 1 208 ? -12.693 4.261 9.253 1.00 91.75 208 TYR A O 1
ATOM 1754 N N . ASN A 1 209 ? -13.638 6.288 9.352 1.00 91.81 209 ASN A N 1
ATOM 1755 C CA . ASN A 1 209 ? -12.731 6.849 8.360 1.00 91.81 209 ASN A CA 1
ATOM 1756 C C . ASN A 1 209 ? -11.346 7.083 8.984 1.00 91.81 209 ASN A C 1
ATOM 1758 O O . ASN A 1 209 ? -11.140 8.003 9.779 1.00 91.81 209 ASN A O 1
ATOM 1762 N N . TYR A 1 210 ? -10.377 6.264 8.572 1.00 91.56 210 TYR A N 1
ATOM 1763 C CA . TYR A 1 210 ? -8.997 6.340 9.050 1.00 91.56 210 TYR A CA 1
ATOM 1764 C C . TYR A 1 210 ? -8.364 7.726 8.887 1.00 91.56 210 TYR A C 1
ATOM 1766 O O . TYR A 1 210 ? -7.642 8.166 9.779 1.00 91.56 210 TYR A O 1
ATOM 1774 N N . ASN A 1 211 ? -8.604 8.413 7.766 1.00 90.06 211 ASN A N 1
ATOM 1775 C CA . ASN A 1 211 ? -7.994 9.723 7.537 1.00 90.06 211 ASN A CA 1
ATOM 1776 C C . ASN A 1 211 ? -8.521 10.740 8.552 1.00 90.06 211 ASN A C 1
ATOM 1778 O O . ASN A 1 211 ? -7.727 11.499 9.100 1.00 90.06 211 ASN A O 1
ATOM 1782 N N . THR A 1 212 ? -9.818 10.681 8.867 1.00 90.81 212 THR A N 1
ATOM 1783 C CA . THR A 1 212 ? -10.439 11.529 9.889 1.00 90.81 212 THR A CA 1
ATOM 1784 C C . THR A 1 212 ? -9.801 11.304 11.259 1.00 90.81 212 THR A C 1
ATOM 1786 O O . THR A 1 212 ? -9.367 12.273 11.875 1.00 90.81 212 THR A O 1
ATOM 1789 N N . ILE A 1 213 ? -9.654 10.045 11.698 1.00 91.56 213 ILE A N 1
ATOM 1790 C CA . ILE A 1 213 ? -9.004 9.705 12.981 1.00 91.56 213 ILE A CA 1
ATOM 1791 C C . ILE A 1 213 ? -7.538 10.149 12.990 1.00 91.56 213 ILE A C 1
ATOM 1793 O O . ILE A 1 213 ? -7.080 10.767 13.948 1.00 91.56 213 ILE A O 1
ATOM 1797 N N . LYS A 1 214 ? -6.789 9.870 11.915 1.00 91.06 214 LYS A N 1
ATOM 1798 C CA . LYS A 1 214 ? -5.365 10.222 11.804 1.00 91.06 214 LYS A CA 1
ATOM 1799 C C . LYS A 1 214 ? -5.136 11.724 11.988 1.00 91.06 214 LYS A C 1
ATOM 1801 O O . LYS A 1 214 ? -4.156 12.111 12.612 1.00 91.06 214 LYS A O 1
ATOM 1806 N N . THR A 1 215 ? -6.005 12.557 11.419 1.00 89.00 215 THR A N 1
ATOM 1807 C CA . THR A 1 215 ? -5.877 14.021 11.489 1.00 89.00 215 THR A CA 1
ATOM 1808 C C . THR A 1 215 ? -6.587 14.646 12.687 1.00 89.00 215 THR A C 1
ATOM 1810 O O . THR A 1 215 ? -6.504 15.860 12.856 1.00 89.00 215 THR A O 1
ATOM 1813 N N . ALA A 1 216 ? -7.293 13.857 13.502 1.00 85.62 216 ALA A N 1
ATOM 1814 C CA . ALA A 1 216 ? -8.142 14.384 14.565 1.00 85.62 216 ALA A CA 1
ATOM 181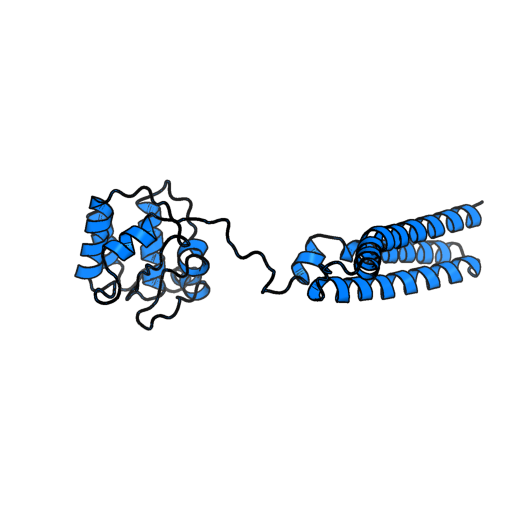5 C C . ALA A 1 216 ? -7.341 15.184 15.601 1.00 85.62 216 ALA A C 1
ATOM 1817 O O . ALA A 1 216 ? -7.736 16.297 15.932 1.00 85.62 216 ALA A O 1
ATOM 1818 N N . SER A 1 217 ? -6.167 14.691 16.005 1.00 79.06 217 SER A N 1
ATOM 1819 C CA . SER A 1 217 ? -5.304 15.362 16.988 1.00 79.06 217 SER A CA 1
ATOM 1820 C C . SER A 1 217 ? -4.770 16.724 16.527 1.00 79.06 217 SER A C 1
ATOM 1822 O O . SER A 1 217 ? -4.443 17.560 17.361 1.00 79.06 217 SER A O 1
ATOM 1824 N N . LEU A 1 218 ? -4.701 16.976 15.213 1.00 78.31 218 LEU A N 1
ATOM 1825 C CA . LEU A 1 218 ? -4.272 18.272 14.669 1.00 78.31 218 LEU A CA 1
ATOM 1826 C C . LEU A 1 218 ? -5.358 19.344 14.801 1.00 78.31 218 LEU A C 1
ATOM 1828 O O . LEU A 1 218 ? -5.050 20.530 14.820 1.00 78.31 218 LEU A O 1
ATOM 1832 N N . ARG A 1 219 ? -6.629 18.932 14.834 1.00 77.50 219 ARG A N 1
ATOM 1833 C CA . ARG A 1 219 ? -7.788 19.836 14.898 1.00 77.50 219 ARG A CA 1
ATOM 1834 C C . ARG A 1 219 ? -8.348 19.947 16.310 1.00 77.50 219 ARG A C 1
ATOM 1836 O O . ARG A 1 219 ? -8.827 21.003 16.703 1.00 77.50 219 ARG A O 1
ATOM 1843 N N . THR A 1 220 ? -8.303 18.848 17.051 1.00 83.00 220 THR A N 1
ATOM 1844 C CA . THR A 1 220 ? -8.884 18.709 18.382 1.00 83.00 220 THR A CA 1
ATOM 1845 C C . THR A 1 220 ? -7.922 17.865 19.219 1.00 83.00 220 THR A C 1
ATOM 1847 O O . THR A 1 220 ? -8.007 16.637 19.191 1.00 83.00 220 THR A O 1
ATOM 1850 N N . PRO A 1 221 ? -6.953 18.504 19.899 1.00 76.94 221 PRO A N 1
ATOM 1851 C CA . PRO A 1 221 ? -5.910 17.792 20.633 1.00 76.94 221 PRO A CA 1
ATOM 1852 C C . PRO A 1 221 ? -6.423 17.109 21.905 1.00 76.94 221 PRO A C 1
ATOM 1854 O O . PRO A 1 221 ? -5.816 16.132 22.325 1.00 76.94 221 PRO A O 1
ATOM 1857 N N . ILE A 1 222 ? -7.524 17.603 22.484 1.00 86.19 222 ILE A N 1
ATOM 1858 C CA . ILE A 1 222 ? -8.206 17.001 23.634 1.00 86.19 222 ILE A CA 1
ATOM 1859 C C . ILE A 1 222 ? -9.638 16.671 23.217 1.00 86.19 222 ILE A C 1
ATOM 1861 O O . ILE A 1 222 ? -10.371 17.560 22.773 1.00 86.19 222 ILE A O 1
ATOM 1865 N N . SER A 1 223 ? -10.028 15.400 23.311 1.00 90.00 223 SER A N 1
ATOM 1866 C CA . SER A 1 223 ? -11.365 14.951 22.921 1.00 90.00 223 SER A CA 1
ATOM 1867 C C . SER A 1 223 ? -12.413 15.256 23.991 1.00 90.00 223 SER A C 1
ATOM 1869 O O . SER A 1 223 ? -12.101 15.453 25.163 1.00 90.00 223 SER A O 1
ATOM 1871 N N . LYS A 1 224 ? -13.693 15.248 23.604 1.00 89.50 224 LYS A N 1
ATOM 1872 C CA . LYS A 1 224 ? -14.799 15.440 24.557 1.00 89.50 224 LYS A CA 1
ATOM 1873 C C . LYS A 1 224 ? -14.897 14.326 25.600 1.00 89.50 224 LYS A C 1
ATOM 1875 O O . LYS A 1 224 ? -15.503 14.552 26.634 1.00 89.50 224 LYS A O 1
ATOM 1880 N N . LYS A 1 225 ? -14.345 13.146 25.296 1.00 92.19 225 LYS A N 1
ATOM 1881 C CA . LYS A 1 225 ? -14.336 11.966 26.170 1.00 92.19 225 LYS A CA 1
ATOM 1882 C C . LYS A 1 225 ? -13.001 11.753 26.880 1.00 92.19 225 LYS A C 1
ATOM 1884 O O . LYS A 1 225 ? -12.702 10.642 27.312 1.00 92.19 225 LYS A O 1
ATOM 1889 N N . HIS A 1 226 ? -12.165 12.790 26.932 1.00 93.25 226 HIS A N 1
ATOM 1890 C CA . HIS A 1 226 ? -10.812 12.690 27.462 1.00 93.25 226 HIS A CA 1
ATOM 1891 C C . HIS A 1 226 ? -10.793 12.224 28.917 1.00 93.25 226 HIS A C 1
ATOM 1893 O O . HIS A 1 226 ? -10.038 11.314 29.250 1.00 93.25 226 HIS A O 1
ATOM 1899 N N . GLU A 1 227 ? -11.611 12.838 29.773 1.00 94.06 227 GLU A N 1
ATOM 1900 C CA . GLU A 1 227 ? -11.643 12.527 31.204 1.00 94.06 227 GLU A CA 1
ATOM 1901 C C . GLU A 1 227 ? -12.090 11.085 31.438 1.00 94.06 227 GLU A C 1
ATOM 1903 O O . GLU A 1 227 ? -11.400 10.343 32.138 1.00 94.06 227 GLU A O 1
ATOM 1908 N N . GLU A 1 228 ? -13.162 10.655 30.766 1.00 94.81 228 GLU A N 1
ATOM 1909 C CA . GLU A 1 228 ? -13.675 9.289 30.860 1.00 94.81 228 GLU A CA 1
ATOM 1910 C C . GLU A 1 228 ? -12.639 8.266 30.376 1.00 94.81 228 GLU A C 1
ATOM 1912 O O . GLU A 1 228 ? -12.372 7.278 31.057 1.00 94.81 228 GLU A O 1
ATOM 1917 N N . ILE A 1 229 ? -12.002 8.504 29.222 1.00 94.56 229 ILE A N 1
ATOM 1918 C CA . ILE A 1 229 ? -10.963 7.609 28.692 1.00 94.56 229 ILE A CA 1
ATOM 1919 C C . ILE A 1 229 ? -9.764 7.568 29.647 1.00 94.56 229 ILE A C 1
ATOM 1921 O O . ILE A 1 229 ? -9.283 6.487 29.986 1.00 94.56 229 ILE A O 1
ATOM 1925 N N . ALA A 1 230 ? -9.286 8.723 30.112 1.00 94.38 230 ALA A N 1
ATOM 1926 C CA . ALA A 1 230 ? -8.152 8.800 31.023 1.00 94.38 230 ALA A CA 1
ATOM 1927 C C . ALA A 1 230 ? -8.426 8.070 32.345 1.00 94.38 230 ALA A C 1
ATOM 1929 O O . ALA A 1 230 ? -7.521 7.432 32.881 1.00 94.38 230 ALA A O 1
ATOM 1930 N N . GLU A 1 231 ? -9.651 8.143 32.867 1.00 95.31 231 GLU A N 1
ATOM 1931 C CA . GLU A 1 231 ? -10.061 7.441 34.082 1.00 95.31 231 GLU A CA 1
ATOM 1932 C C . GLU A 1 231 ? -10.064 5.919 33.892 1.00 95.31 231 GLU A C 1
ATOM 1934 O O . GLU A 1 231 ? -9.447 5.214 34.690 1.00 95.31 231 GLU A O 1
ATOM 1939 N N . ILE A 1 232 ? -10.623 5.410 32.785 1.00 94.88 232 ILE A N 1
ATOM 1940 C CA . ILE A 1 232 ? -10.590 3.971 32.461 1.00 94.88 232 ILE A CA 1
ATOM 1941 C C . ILE A 1 232 ? -9.148 3.445 32.442 1.00 94.88 232 ILE A C 1
ATOM 1943 O O . ILE A 1 232 ? -8.860 2.385 32.993 1.00 94.88 232 ILE A O 1
ATOM 1947 N N . PHE A 1 233 ? -8.222 4.180 31.819 1.00 93.62 233 PHE A N 1
ATOM 1948 C CA . PHE A 1 233 ? -6.821 3.760 31.722 1.00 93.62 233 PHE A CA 1
ATOM 1949 C C . PHE A 1 233 ? -6.011 3.943 33.012 1.00 93.62 233 PHE A C 1
ATOM 1951 O O . PHE A 1 233 ? -4.939 3.348 33.122 1.00 93.62 233 PHE A O 1
ATOM 1958 N N . LYS A 1 234 ? -6.501 4.716 33.990 1.00 91.94 234 LYS A N 1
ATOM 1959 C CA . LYS A 1 234 ? -5.919 4.785 35.343 1.00 91.94 234 LYS A CA 1
ATOM 1960 C C . LYS A 1 234 ? -6.305 3.585 36.208 1.00 91.94 234 LYS A C 1
ATOM 1962 O O . LYS A 1 234 ? -5.516 3.203 37.062 1.00 91.94 234 LYS A O 1
ATOM 1967 N N . GLU A 1 235 ? -7.490 3.014 35.994 1.00 88.31 235 GLU A N 1
ATOM 1968 C CA . GLU A 1 235 ? -7.971 1.812 36.699 1.00 88.31 235 GLU A CA 1
ATOM 1969 C C . GLU A 1 235 ? -7.364 0.501 36.159 1.00 88.31 235 GLU A C 1
ATOM 1971 O O . GLU A 1 235 ? -7.601 -0.570 36.723 1.00 88.31 235 GLU A O 1
ATOM 1976 N N . LEU A 1 236 ? -6.621 0.591 35.049 1.00 85.19 236 LEU A N 1
ATOM 1977 C CA . LEU A 1 236 ? -6.017 -0.516 34.304 1.00 85.19 236 LEU A CA 1
ATOM 1978 C C . LEU A 1 236 ? -4.610 -0.908 34.780 1.00 85.19 236 LEU A C 1
ATOM 1980 O O . LEU A 1 236 ? -4.182 -0.604 35.907 1.00 85.19 236 LEU A O 1
#

pLDDT: mean 87.18, std 10.98, range [42.06, 96.75]

Organism: NCBI:txid1334022

Foldseek 3Di:
DVLVVVLVVLVVLVCVLVVVCCVPVVVQVVCVVVVHDHPDDCLLVVVLVVQLVVLVVLSVVLSVVSVVDPDPVVNVVSSVVNVVSSVSNVVSVDPVSCVVSQDPVRPPQPPPVQALQQPDDLVLLVLLVVLCVVVVQWDPVQAPSVLSCCRNHHGLVVDPRATATQDDLQVLLLLVVLVCVLRVVGPDDLCCSQPRSLRYAYNVRHGDDSVSNVCVCVVPVAGPCNVSSVVSSVVD